Protein AF-A0A813JHL6-F1 (afdb_monomer_lite)

Radius of gyration: 29.48 Å; chains: 1; bounding box: 92×73×73 Å

pLDDT: mean 75.79, std 23.42, range [35.5, 97.94]

Secondary structure (DSSP, 8-state):
-PPPPP-----------GGGEEEEEHHHHHHHHHHHHHT----HHHHHTTS-GGGS-TTPEEEEEEGGGGTTTS-TTT--SB-TTS-B-HHHHHHHHHHHHHHHHHHHHHHHHHHTTT---TTTS---EEHHHHHHHH-TTTTSS-----------------------------------------

Organism: Polarella glacialis (NCBI:txid89957)

Foldseek 3Di:
DDDPDDDPPDPPDPCLDVVQKAKAFPVLLVVLVVCLVVVHDQDPVSLQRRFDLLVDDQATKIFIFGNVLCCVVPPVVPDDQADPLRTGVSVVLCVRQNRNRSSVSRNSRRVVLVVPPVVDDPVPRDGIDGSNVCCVVRVPPPPPDDDPPDDPPDPDDDD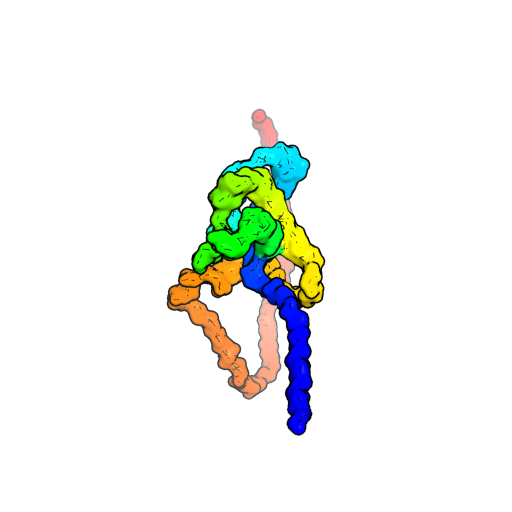DDDDDYDDDDDDDDDDDDDDDDDDDDD

Structure (mmCIF, N/CA/C/O backbone):
data_AF-A0A813JHL6-F1
#
_entry.id   AF-A0A813JHL6-F1
#
loop_
_atom_site.group_PDB
_atom_site.id
_atom_site.type_symbol
_atom_site.label_atom_id
_atom_site.label_alt_id
_atom_site.label_comp_id
_atom_site.label_asym_id
_atom_site.label_entity_id
_atom_site.label_seq_id
_atom_site.pdbx_PDB_ins_code
_atom_site.Cartn_x
_atom_site.Cartn_y
_atom_site.Cartn_z
_atom_site.occupancy
_atom_site.B_iso_or_equiv
_atom_site.auth_seq_id
_atom_site.auth_comp_id
_atom_site.auth_asym_id
_atom_site.auth_atom_id
_atom_site.pdbx_PDB_model_num
ATOM 1 N N . MET A 1 1 ? 52.173 -29.709 6.031 1.00 42.84 1 MET A N 1
ATOM 2 C CA . MET A 1 1 ? 50.784 -29.450 5.605 1.00 42.84 1 MET A CA 1
ATOM 3 C C . MET A 1 1 ? 50.427 -28.022 5.966 1.00 42.84 1 MET A C 1
ATOM 5 O O . MET A 1 1 ? 50.474 -27.681 7.141 1.00 42.84 1 MET A O 1
ATOM 9 N N . VAL A 1 2 ? 50.143 -27.188 4.970 1.00 44.12 2 VAL A N 1
ATOM 10 C CA . VAL A 1 2 ? 49.624 -25.829 5.168 1.00 44.12 2 VAL A CA 1
ATOM 11 C C . VAL A 1 2 ? 48.108 -25.968 5.336 1.00 44.12 2 VAL A C 1
ATOM 13 O O . VAL A 1 2 ? 47.473 -26.606 4.498 1.00 44.12 2 VAL A O 1
ATOM 16 N N . ARG A 1 3 ? 47.543 -25.470 6.447 1.00 43.44 3 ARG A N 1
ATOM 17 C CA . ARG A 1 3 ? 46.082 -25.339 6.612 1.00 43.44 3 ARG A CA 1
ATOM 18 C C . ARG A 1 3 ? 45.564 -24.474 5.454 1.00 43.44 3 ARG A C 1
ATOM 20 O O . ARG A 1 3 ? 46.189 -23.443 5.202 1.00 43.44 3 ARG A O 1
ATOM 27 N N . PRO A 1 4 ? 44.478 -24.851 4.760 1.00 49.34 4 PRO A N 1
ATOM 28 C CA . PRO A 1 4 ? 43.871 -23.945 3.795 1.00 49.34 4 PRO A CA 1
ATOM 29 C C . PRO A 1 4 ? 43.425 -22.664 4.524 1.00 49.34 4 PRO A C 1
ATOM 31 O O . PRO A 1 4 ? 43.065 -22.740 5.708 1.00 49.34 4 PRO A O 1
ATOM 34 N N . PRO A 1 5 ? 43.515 -21.490 3.877 1.00 50.62 5 PRO A N 1
ATOM 35 C CA . PRO A 1 5 ? 43.048 -20.249 4.471 1.00 50.62 5 PRO A CA 1
ATOM 36 C C . PRO A 1 5 ? 41.543 -20.344 4.723 1.00 50.62 5 PRO A C 1
ATOM 38 O O . PRO A 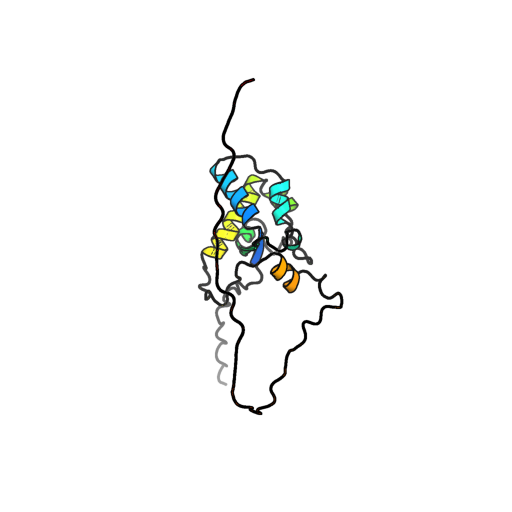1 5 ? 40.806 -20.920 3.922 1.00 50.62 5 PRO A O 1
ATOM 41 N N . ALA A 1 6 ? 41.129 -19.814 5.875 1.00 53.22 6 ALA A N 1
ATOM 42 C CA . ALA A 1 6 ? 39.735 -19.631 6.231 1.00 53.22 6 ALA A CA 1
ATOM 43 C C . ALA A 1 6 ? 39.023 -18.921 5.078 1.00 53.22 6 ALA A C 1
ATOM 45 O O . ALA A 1 6 ? 39.478 -17.870 4.623 1.00 53.22 6 ALA A O 1
ATOM 46 N N . GLN A 1 7 ? 37.953 -19.547 4.600 1.00 49.47 7 GLN A N 1
ATOM 47 C CA . GLN A 1 7 ? 36.960 -18.923 3.746 1.00 49.47 7 GLN A CA 1
ATOM 48 C C . GLN A 1 7 ? 36.525 -17.656 4.484 1.00 49.47 7 GLN A C 1
ATOM 50 O O . GLN A 1 7 ? 36.061 -17.736 5.621 1.00 49.47 7 GLN A O 1
ATOM 55 N N . ALA A 1 8 ? 36.825 -16.494 3.910 1.00 50.66 8 ALA A N 1
ATOM 56 C CA . ALA A 1 8 ? 36.233 -15.260 4.378 1.00 50.66 8 ALA A CA 1
ATOM 57 C C . ALA A 1 8 ? 34.731 -15.428 4.149 1.00 50.66 8 ALA A C 1
ATOM 59 O O . ALA A 1 8 ? 34.307 -15.570 3.007 1.00 50.66 8 ALA A O 1
ATOM 60 N N . GLU A 1 9 ? 33.969 -15.521 5.234 1.00 51.53 9 GLU A N 1
ATOM 61 C CA . GLU A 1 9 ? 32.529 -15.314 5.195 1.00 51.53 9 GLU A CA 1
ATOM 62 C C . GLU A 1 9 ? 32.351 -13.871 4.716 1.00 51.53 9 GLU A C 1
ATOM 64 O O . GLU A 1 9 ? 32.617 -12.912 5.447 1.00 51.53 9 GLU A O 1
ATOM 69 N N . GLU A 1 10 ? 32.058 -13.719 3.424 1.00 50.91 10 GLU A N 1
ATOM 70 C CA . GLU A 1 10 ? 31.510 -12.481 2.888 1.00 50.91 10 GLU A CA 1
ATOM 71 C C . GLU A 1 10 ? 30.275 -12.155 3.735 1.00 50.91 10 GLU A C 1
ATOM 73 O O . GLU A 1 10 ? 29.506 -13.070 4.042 1.00 50.91 10 GLU A O 1
ATOM 78 N N . PRO A 1 11 ? 30.099 -10.907 4.202 1.00 44.03 11 PRO A N 1
ATOM 79 C CA . PRO A 1 11 ? 28.863 -10.558 4.873 1.00 44.03 11 PRO A CA 1
ATOM 80 C C . PRO A 1 11 ? 27.741 -10.811 3.870 1.00 44.03 11 PRO A C 1
ATOM 82 O O . PRO A 1 11 ? 27.714 -10.161 2.824 1.00 44.03 11 PRO A O 1
ATOM 85 N N . GLU A 1 12 ? 26.863 -11.765 4.181 1.00 43.28 12 GLU A N 1
ATOM 86 C CA . GLU A 1 12 ? 25.555 -11.885 3.550 1.00 43.28 12 GLU A CA 1
ATOM 87 C C . GLU A 1 12 ? 24.890 -10.522 3.744 1.00 43.28 12 GLU A C 1
ATOM 89 O O . GLU A 1 12 ? 24.411 -10.178 4.829 1.00 43.28 12 GLU A O 1
ATOM 94 N N . GLN A 1 13 ? 25.000 -9.664 2.730 1.00 43.59 13 GLN A N 1
ATOM 95 C CA . GLN A 1 13 ? 24.162 -8.486 2.672 1.00 43.59 13 GLN A CA 1
ATOM 96 C C . GLN A 1 13 ? 22.744 -9.037 2.600 1.00 43.59 13 GLN A C 1
ATOM 98 O O . GLN A 1 13 ? 22.528 -9.950 1.803 1.00 43.59 13 GLN A O 1
ATOM 103 N N . PRO A 1 14 ? 21.800 -8.570 3.433 1.00 40.56 14 PRO A N 1
ATOM 104 C CA . PRO A 1 14 ? 20.419 -8.940 3.211 1.00 40.56 14 PRO A CA 1
ATOM 105 C C . PRO A 1 14 ? 20.103 -8.497 1.789 1.00 40.56 14 PRO A C 1
ATOM 107 O O . PRO A 1 14 ? 20.213 -7.312 1.463 1.00 40.56 14 PRO A O 1
ATOM 110 N N . GLU A 1 15 ? 19.816 -9.469 0.938 1.00 43.12 15 GLU A N 1
ATOM 111 C CA . GLU A 1 15 ? 19.338 -9.252 -0.412 1.00 43.12 15 GLU A CA 1
ATOM 112 C C . GLU A 1 15 ? 17.925 -8.704 -0.209 1.00 43.12 15 GLU A C 1
ATOM 114 O O . GLU A 1 15 ? 16.942 -9.433 -0.184 1.00 43.12 15 GLU A O 1
ATOM 119 N N . VAL A 1 16 ? 17.822 -7.408 0.100 1.00 42.16 16 VAL A N 1
ATOM 120 C CA . VAL A 1 16 ? 16.556 -6.676 0.063 1.00 42.16 16 VAL A CA 1
ATOM 121 C C . VAL A 1 16 ? 16.298 -6.460 -1.419 1.00 42.16 16 VAL A C 1
ATOM 123 O O . VAL A 1 16 ? 16.552 -5.387 -1.959 1.00 42.16 16 VAL A O 1
ATOM 126 N N . GLY A 1 17 ? 15.984 -7.561 -2.096 1.00 43.12 17 GLY A N 1
ATOM 127 C CA . GLY A 1 17 ? 15.705 -7.591 -3.513 1.00 43.12 17 GLY A CA 1
ATOM 128 C C . GLY A 1 17 ? 14.384 -6.894 -3.786 1.00 43.12 17 GLY A C 1
ATOM 129 O O . GLY A 1 17 ? 13.494 -6.834 -2.932 1.00 43.12 17 GLY A O 1
ATOM 130 N N . ASP A 1 18 ? 14.238 -6.434 -5.022 1.00 53.06 18 ASP A N 1
ATOM 131 C CA . ASP A 1 18 ? 12.998 -5.958 -5.640 1.00 53.06 18 ASP A CA 1
ATOM 132 C C . ASP A 1 18 ? 11.775 -6.877 -5.410 1.00 53.06 18 ASP A C 1
ATOM 134 O O . ASP A 1 18 ? 10.640 -6.483 -5.662 1.00 53.06 18 ASP A O 1
ATOM 138 N N . GLU A 1 19 ? 11.994 -8.087 -4.891 1.00 61.78 19 GLU A N 1
ATOM 139 C CA . GLU A 1 19 ? 11.018 -9.096 -4.471 1.00 61.78 19 GLU A CA 1
ATOM 140 C C . GLU A 1 19 ? 9.985 -8.586 -3.452 1.00 61.78 19 GLU A C 1
ATOM 142 O O . GLU A 1 19 ? 8.881 -9.116 -3.388 1.00 61.78 19 GLU A O 1
ATOM 147 N N . SER A 1 20 ? 10.299 -7.544 -2.674 1.00 83.81 20 SER A N 1
ATOM 148 C CA . SER A 1 20 ? 9.352 -6.957 -1.708 1.00 83.81 20 SER A CA 1
ATOM 149 C C . SER A 1 20 ? 8.530 -5.790 -2.270 1.00 83.81 20 SER A C 1
ATOM 151 O O . SER A 1 20 ? 7.845 -5.102 -1.512 1.00 83.81 20 SER A O 1
ATOM 153 N N . VAL A 1 21 ? 8.596 -5.501 -3.573 1.00 91.12 21 VAL A N 1
ATOM 154 C CA . VAL A 1 21 ? 7.886 -4.358 -4.164 1.00 91.12 21 VAL A CA 1
ATOM 155 C C . VAL A 1 21 ? 6.502 -4.765 -4.662 1.00 91.12 21 VAL A C 1
ATOM 157 O O . VAL A 1 21 ? 6.351 -5.704 -5.436 1.00 91.12 21 VAL A O 1
ATOM 160 N N . PHE A 1 22 ? 5.482 -4.001 -4.271 1.00 94.88 22 PHE A N 1
ATOM 161 C CA . PHE A 1 22 ? 4.107 -4.169 -4.746 1.00 94.88 22 PHE A CA 1
ATOM 162 C C . PHE A 1 22 ? 3.575 -2.877 -5.370 1.00 94.88 22 PHE A C 1
ATOM 164 O O . PHE A 1 22 ? 4.013 -1.788 -5.006 1.00 94.88 22 PHE A O 1
ATOM 171 N N . TYR A 1 23 ? 2.623 -2.973 -6.299 1.00 96.06 23 TYR A N 1
ATOM 172 C CA . TYR A 1 23 ? 2.038 -1.815 -6.980 1.00 96.06 23 TYR A CA 1
ATOM 173 C C . TYR A 1 23 ? 0.615 -1.539 -6.505 1.00 96.06 23 TYR A C 1
ATOM 175 O O . TYR A 1 23 ? -0.208 -2.440 -6.392 1.00 96.06 23 TYR A O 1
ATOM 183 N N . VAL A 1 24 ? 0.306 -0.264 -6.276 1.00 97.25 24 VAL A N 1
ATOM 184 C CA . VAL A 1 24 ? -1.016 0.188 -5.822 1.00 97.25 24 VAL A CA 1
ATOM 185 C C . VAL A 1 24 ? -1.455 1.462 -6.535 1.00 97.25 24 VAL A C 1
ATOM 187 O O . VAL A 1 24 ? -0.620 2.238 -6.995 1.00 97.25 24 VAL A O 1
ATOM 190 N N . SER A 1 25 ? -2.764 1.732 -6.585 1.00 97.38 25 SER A N 1
ATOM 191 C CA . SER A 1 25 ? -3.278 2.988 -7.148 1.00 97.38 25 SER A CA 1
ATOM 192 C C . SER A 1 25 ? -2.762 4.206 -6.385 1.00 97.38 25 SER A C 1
ATOM 194 O O . SER A 1 25 ? -2.965 4.364 -5.174 1.00 97.38 25 SER A O 1
ATOM 196 N N . GLN A 1 26 ? -2.159 5.131 -7.133 1.00 97.31 26 GLN A N 1
ATOM 197 C CA . GLN A 1 26 ? -1.726 6.417 -6.610 1.00 97.31 26 GLN A CA 1
ATOM 198 C C . GLN A 1 26 ? -2.916 7.226 -6.086 1.00 97.31 26 GLN A C 1
ATOM 200 O O . GLN A 1 26 ? -2.817 7.853 -5.027 1.00 97.31 26 GLN A O 1
ATOM 205 N N . LYS A 1 27 ? -4.052 7.223 -6.799 1.00 96.75 27 LYS A N 1
ATOM 206 C CA . LYS A 1 27 ? -5.252 7.947 -6.359 1.00 96.75 27 LYS A CA 1
ATOM 207 C C . LYS A 1 27 ? -5.785 7.376 -5.049 1.00 96.75 27 LYS A C 1
ATOM 209 O O . LYS A 1 27 ? -6.049 8.153 -4.132 1.00 96.75 27 LYS A O 1
ATOM 214 N N . ALA A 1 28 ? -5.893 6.052 -4.931 1.00 96.69 28 ALA A N 1
ATOM 215 C CA . ALA A 1 28 ? -6.355 5.404 -3.706 1.00 96.69 28 ALA A CA 1
ATOM 216 C C . ALA A 1 28 ? -5.439 5.734 -2.515 1.00 96.69 28 ALA A C 1
ATOM 218 O O . ALA A 1 28 ? -5.932 6.146 -1.461 1.00 96.69 28 ALA A O 1
ATOM 219 N N . LEU A 1 29 ? -4.111 5.665 -2.690 1.00 97.25 29 LEU A N 1
ATOM 220 C CA . LEU A 1 29 ? -3.148 6.056 -1.650 1.00 97.25 29 LEU A CA 1
ATOM 221 C C . LEU A 1 29 ? -3.313 7.517 -1.214 1.00 97.25 29 LEU A C 1
ATOM 223 O O . LEU A 1 29 ? -3.275 7.814 -0.019 1.00 97.25 29 LEU A O 1
ATOM 227 N N . LEU A 1 30 ? -3.505 8.442 -2.160 1.00 97.56 30 LEU A N 1
ATOM 228 C CA . LEU A 1 30 ? -3.726 9.856 -1.843 1.00 97.56 30 LEU A CA 1
ATOM 229 C C . LEU A 1 30 ? -5.027 10.066 -1.064 1.00 97.56 30 LEU A C 1
ATOM 231 O O . LEU A 1 30 ? -5.034 10.826 -0.096 1.00 97.56 30 LEU A O 1
ATOM 235 N N . VAL A 1 31 ? -6.107 9.378 -1.441 1.00 97.44 31 VAL A N 1
ATOM 236 C CA . VAL A 1 31 ? -7.384 9.433 -0.714 1.00 97.44 31 VAL A CA 1
ATOM 237 C C . VAL A 1 31 ? -7.219 8.903 0.710 1.00 97.44 31 VAL A C 1
ATOM 239 O O . VAL A 1 31 ? -7.655 9.564 1.652 1.00 97.44 31 VAL A O 1
ATOM 242 N N . VAL A 1 32 ? -6.550 7.760 0.892 1.00 97.31 32 VAL A N 1
ATOM 243 C CA . VAL A 1 32 ? -6.248 7.208 2.222 1.00 97.31 32 VAL A CA 1
ATOM 244 C C . VAL A 1 32 ? -5.439 8.192 3.056 1.00 97.31 32 VAL A C 1
ATOM 246 O O . VAL A 1 32 ? -5.784 8.452 4.208 1.00 97.31 32 VAL A O 1
ATOM 249 N N . LYS A 1 33 ? -4.385 8.771 2.474 1.00 97.12 33 LYS A N 1
ATOM 250 C CA . LYS A 1 33 ? -3.541 9.749 3.156 1.00 97.12 33 LYS A CA 1
ATOM 251 C C . LYS A 1 33 ? -4.359 10.948 3.638 1.00 97.12 33 LYS A C 1
ATOM 253 O O . LYS A 1 33 ? -4.282 11.294 4.812 1.00 97.12 33 LYS A O 1
ATOM 258 N N . LEU A 1 34 ? -5.188 11.525 2.766 1.00 97.75 34 LEU A N 1
ATOM 259 C CA . LEU A 1 34 ? -6.054 12.655 3.110 1.00 97.75 34 LEU A CA 1
ATOM 260 C C . LEU A 1 34 ? -7.047 12.296 4.221 1.00 97.75 34 LEU A C 1
ATOM 262 O O . LEU A 1 34 ? -7.178 13.051 5.182 1.00 97.75 34 LEU A O 1
ATOM 266 N N . LYS A 1 35 ? -7.695 11.128 4.138 1.00 97.56 35 LYS A N 1
ATOM 267 C CA . LYS A 1 35 ? -8.613 10.657 5.184 1.00 97.56 35 LYS A CA 1
ATOM 268 C C . LYS A 1 35 ? -7.902 10.481 6.530 1.00 97.56 35 LYS A C 1
ATOM 270 O O . LYS A 1 35 ? -8.426 10.918 7.551 1.00 97.56 35 LYS A O 1
ATOM 275 N N . LEU A 1 36 ? -6.694 9.909 6.543 1.00 97.19 36 LEU A N 1
ATOM 276 C CA . LEU A 1 36 ? -5.873 9.791 7.755 1.00 97.19 36 LEU A CA 1
ATOM 277 C C . LEU A 1 36 ? -5.519 11.163 8.347 1.00 97.19 36 LEU A C 1
ATOM 279 O O . LEU A 1 36 ? -5.645 11.351 9.557 1.00 97.19 36 LEU A O 1
ATOM 283 N N . GLU A 1 37 ? -5.098 12.114 7.508 1.00 96.75 37 GLU A N 1
ATOM 284 C CA . GLU A 1 37 ? -4.742 13.479 7.924 1.00 96.75 37 GLU A CA 1
ATOM 285 C C . GLU A 1 37 ? -5.947 14.240 8.501 1.00 96.75 37 GLU A C 1
ATOM 287 O O . GLU A 1 37 ? -5.807 14.969 9.485 1.00 96.75 37 GLU A O 1
ATOM 292 N N . ASN A 1 38 ? -7.136 14.024 7.937 1.00 96.50 38 ASN A N 1
ATOM 293 C CA . ASN A 1 38 ? -8.382 14.645 8.385 1.00 96.50 38 ASN A CA 1
ATOM 294 C C . ASN A 1 38 ? -9.061 13.901 9.550 1.00 96.50 38 ASN A C 1
ATOM 296 O O . ASN A 1 38 ? -10.032 14.406 10.115 1.00 96.50 38 ASN A O 1
ATOM 300 N N . GLY A 1 39 ? -8.575 12.711 9.919 1.00 95.44 39 GLY A N 1
ATOM 301 C CA . GLY A 1 39 ? -9.224 11.845 10.905 1.00 95.44 39 GLY A CA 1
ATOM 302 C C . GLY A 1 39 ? -10.587 11.313 10.448 1.00 95.44 39 GLY A C 1
ATOM 303 O O . GLY A 1 39 ? -11.450 11.050 11.285 1.00 95.44 39 GLY A O 1
ATOM 304 N N . GLU A 1 40 ? -10.790 11.196 9.137 1.00 96.50 40 GLU A N 1
ATOM 305 C CA . GLU A 1 40 ? -11.999 10.648 8.527 1.00 96.50 40 GLU A CA 1
ATOM 306 C C . GLU A 1 40 ? -12.005 9.116 8.581 1.00 96.50 40 GLU A C 1
ATOM 308 O O . GLU A 1 40 ? -10.963 8.461 8.678 1.00 96.50 40 GLU A O 1
ATOM 313 N N . GLU A 1 41 ? -13.201 8.534 8.509 1.00 95.31 41 GLU A N 1
ATOM 314 C CA . GLU A 1 41 ? -13.364 7.084 8.484 1.00 95.31 41 GLU A CA 1
ATOM 315 C C . GLU A 1 41 ? -12.834 6.491 7.172 1.00 95.31 41 GLU A C 1
ATOM 317 O O . GLU A 1 41 ? -13.042 7.029 6.077 1.00 95.31 41 GLU A O 1
ATOM 322 N N . ILE A 1 42 ? -12.124 5.370 7.298 1.00 96.69 42 ILE A N 1
ATOM 323 C CA . ILE A 1 42 ? -11.552 4.621 6.183 1.00 96.69 42 ILE A CA 1
ATOM 324 C C . ILE A 1 42 ? -12.403 3.377 5.990 1.00 96.69 42 ILE A C 1
ATOM 326 O O . ILE A 1 42 ? -12.361 2.450 6.796 1.00 96.69 42 ILE A O 1
ATOM 330 N N . ASP A 1 43 ? -13.192 3.396 4.925 1.00 94.06 43 ASP A N 1
ATOM 331 C CA . ASP A 1 43 ? -14.093 2.313 4.568 1.00 94.06 43 ASP A CA 1
ATOM 332 C C . ASP A 1 43 ? -13.333 1.103 4.016 1.00 94.06 43 ASP A C 1
ATOM 334 O O . ASP A 1 43 ? -12.336 1.253 3.306 1.00 94.06 43 ASP A O 1
ATOM 338 N N . GLN A 1 44 ? -13.872 -0.092 4.268 1.00 95.25 44 GLN A N 1
ATOM 339 C CA . GLN A 1 44 ? -13.323 -1.354 3.766 1.00 95.25 44 GLN A CA 1
ATOM 340 C C . GLN A 1 44 ? -13.148 -1.337 2.242 1.00 95.25 44 GLN A C 1
ATOM 342 O O . GLN A 1 44 ? -12.089 -1.694 1.758 1.00 95.25 44 GLN A O 1
ATOM 347 N N . THR A 1 45 ? -14.112 -0.796 1.492 1.00 95.69 45 THR A N 1
ATOM 348 C CA . THR A 1 45 ? -14.065 -0.738 0.019 1.00 95.69 45 THR A CA 1
ATOM 349 C C . THR A 1 45 ? -12.878 0.060 -0.518 1.00 95.69 45 THR A C 1
ATOM 351 O O . THR A 1 45 ? -12.332 -0.261 -1.569 1.00 95.69 45 THR A O 1
ATOM 354 N N . LEU A 1 46 ? -12.463 1.112 0.195 1.00 96.06 46 LEU A N 1
ATOM 355 C CA . LEU A 1 46 ? -11.258 1.851 -0.170 1.00 96.06 46 LEU A CA 1
ATOM 356 C C . LEU A 1 46 ? -10.011 0.996 0.069 1.00 96.06 46 LEU A C 1
ATOM 358 O O . LEU A 1 46 ? -9.085 1.044 -0.732 1.00 96.06 46 LEU A O 1
ATOM 362 N N . LEU A 1 47 ? -9.988 0.214 1.148 1.00 97.00 47 LEU A N 1
ATOM 363 C CA . LEU A 1 47 ? -8.879 -0.690 1.432 1.00 97.00 47 LEU A CA 1
ATOM 364 C C . LEU A 1 47 ? -8.830 -1.857 0.443 1.00 97.00 47 LEU A C 1
ATOM 366 O O . LEU A 1 47 ? -7.757 -2.164 -0.062 1.00 97.00 47 LEU A O 1
ATOM 370 N N . ASP A 1 48 ? -9.975 -2.447 0.106 1.00 96.56 48 ASP A N 1
ATOM 371 C CA . ASP A 1 48 ? -10.077 -3.551 -0.855 1.00 96.56 48 ASP A CA 1
ATOM 372 C C . ASP A 1 48 ? -9.546 -3.154 -2.236 1.00 96.56 48 ASP A C 1
ATOM 374 O O . ASP A 1 48 ? -9.020 -3.990 -2.960 1.00 96.56 48 ASP A O 1
ATOM 378 N N . SER A 1 49 ? -9.598 -1.863 -2.591 1.00 95.50 49 SER A N 1
ATOM 379 C CA . SER A 1 49 ? -9.007 -1.379 -3.845 1.00 95.50 49 SER A CA 1
ATOM 380 C C . SER A 1 49 ? -7.487 -1.581 -3.931 1.00 95.50 49 SER A C 1
ATOM 382 O O . SER A 1 49 ? -6.935 -1.565 -5.025 1.00 95.50 49 SER A O 1
ATOM 384 N N . PHE A 1 50 ? -6.792 -1.810 -2.812 1.00 96.69 50 PHE A N 1
ATOM 385 C CA . PHE A 1 50 ? -5.365 -2.145 -2.809 1.00 96.69 50 PHE A CA 1
ATOM 386 C C . PHE A 1 50 ? -5.081 -3.629 -3.050 1.00 96.69 50 PHE A C 1
ATOM 388 O O . PHE A 1 50 ? -3.914 -3.987 -3.180 1.00 96.69 50 PHE A O 1
ATOM 395 N N . ALA A 1 51 ? -6.108 -4.484 -3.102 1.00 95.81 51 ALA A N 1
ATOM 396 C CA . ALA A 1 51 ? -5.929 -5.927 -3.196 1.00 95.81 51 ALA A CA 1
ATOM 397 C C . ALA A 1 51 ? -5.292 -6.354 -4.519 1.00 95.81 51 ALA A C 1
ATOM 399 O O . ALA A 1 51 ? -4.488 -7.275 -4.520 1.00 95.81 51 ALA A O 1
ATOM 400 N N . HIS A 1 52 ? -5.607 -5.705 -5.643 1.00 94.06 52 HIS A N 1
ATOM 401 C CA . HIS A 1 52 ? -5.033 -6.102 -6.926 1.00 94.06 52 HIS A CA 1
ATOM 402 C C . HIS A 1 52 ? -4.834 -4.916 -7.886 1.00 94.06 52 HIS A C 1
ATOM 404 O O . HIS A 1 52 ? -5.812 -4.283 -8.296 1.00 94.06 52 HIS A O 1
ATOM 410 N N . PRO A 1 53 ? -3.590 -4.614 -8.304 1.00 90.19 53 PRO A N 1
ATOM 411 C CA . PRO A 1 53 ? -3.302 -3.531 -9.252 1.00 90.19 53 PRO A CA 1
ATOM 412 C C . PRO A 1 53 ? -3.960 -3.725 -10.628 1.00 90.19 53 PRO A C 1
ATOM 414 O O . PRO A 1 53 ? -4.294 -2.739 -11.286 1.00 90.19 53 PRO A O 1
ATOM 417 N N . GLY A 1 54 ? -4.211 -4.970 -11.047 1.00 88.31 54 GLY A N 1
ATOM 418 C CA . GLY A 1 54 ? -4.870 -5.285 -12.317 1.00 88.31 54 GLY A CA 1
ATOM 419 C C . GLY A 1 54 ? -6.350 -4.888 -12.397 1.00 88.31 54 GLY A C 1
ATOM 420 O O . GLY A 1 54 ? -6.897 -4.833 -13.497 1.00 88.31 54 GLY A O 1
ATOM 421 N N . GLU A 1 55 ? -7.011 -4.563 -11.278 1.00 89.75 55 GLU A N 1
ATOM 422 C CA . GLU A 1 55 ? -8.428 -4.145 -11.287 1.00 89.75 55 GLU A CA 1
ATOM 423 C C . GLU A 1 55 ? -8.622 -2.664 -11.650 1.00 89.75 55 GLU A C 1
ATOM 425 O O . GLU A 1 55 ? -9.752 -2.211 -11.853 1.00 89.75 55 GLU A O 1
ATOM 430 N N . PHE A 1 56 ? -7.538 -1.893 -11.762 1.00 91.69 56 PHE A N 1
ATOM 431 C CA . PHE A 1 56 ? -7.619 -0.484 -12.129 1.00 91.69 56 PHE A CA 1
ATOM 432 C C . PHE A 1 56 ? -7.724 -0.266 -13.651 1.00 91.69 56 PHE A C 1
ATOM 434 O O . PHE A 1 56 ? -7.263 -1.090 -14.453 1.00 91.69 56 PHE A O 1
ATOM 441 N N . PRO A 1 57 ? -8.321 0.865 -14.084 1.00 94.00 57 PRO A N 1
ATOM 442 C CA . PRO A 1 57 ? -8.304 1.277 -15.482 1.00 94.00 57 PRO A CA 1
ATOM 443 C C . PRO A 1 57 ? -6.880 1.413 -16.018 1.00 94.00 57 PRO A C 1
ATOM 445 O O . PRO A 1 57 ? -5.962 1.769 -15.283 1.00 94.00 57 PRO A O 1
ATOM 448 N N . ASP A 1 58 ? -6.726 1.220 -17.322 1.00 95.44 58 ASP A N 1
ATOM 449 C CA . ASP A 1 58 ? -5.436 1.268 -18.015 1.00 95.44 58 ASP A CA 1
ATOM 450 C C . ASP A 1 58 ? -4.685 2.587 -17.800 1.00 95.44 58 ASP A C 1
ATOM 452 O O . ASP A 1 58 ? -3.467 2.592 -17.705 1.00 95.44 58 ASP A O 1
ATOM 456 N N . GLU A 1 59 ? -5.412 3.695 -17.659 1.00 96.31 59 GLU A N 1
ATOM 457 C CA . GLU A 1 59 ? -4.874 5.046 -17.455 1.00 96.31 59 GLU A CA 1
ATOM 458 C C . GLU A 1 59 ? -4.528 5.361 -15.987 1.00 96.31 59 GLU A C 1
ATOM 460 O O . GLU A 1 59 ? -4.008 6.439 -15.684 1.00 96.31 59 GLU A O 1
ATOM 465 N N . GLU A 1 60 ? -4.877 4.481 -15.042 1.00 96.69 60 GLU A N 1
ATOM 466 C CA . GLU A 1 60 ? -4.569 4.696 -13.630 1.00 96.69 60 GLU A CA 1
ATOM 467 C C . GLU A 1 60 ? -3.063 4.623 -13.405 1.00 96.69 60 GLU A C 1
ATOM 469 O O . GLU A 1 60 ? -2.401 3.699 -13.867 1.00 96.69 60 GLU A O 1
ATOM 474 N N . ILE A 1 61 ? -2.521 5.586 -12.658 1.00 97.81 61 ILE A N 1
ATOM 475 C CA . ILE A 1 61 ? -1.117 5.538 -12.262 1.00 97.81 61 ILE A CA 1
ATOM 476 C C . ILE A 1 61 ? -0.988 4.649 -11.033 1.00 97.81 61 ILE A C 1
ATOM 478 O O . ILE A 1 61 ? -1.539 4.938 -9.966 1.00 97.81 61 ILE A O 1
ATOM 482 N N . LEU A 1 62 ? -0.221 3.583 -11.194 1.00 97.69 62 LEU A N 1
ATOM 483 C CA . LEU A 1 62 ? 0.194 2.684 -10.141 1.00 97.69 62 LEU A CA 1
ATOM 484 C C . LEU A 1 62 ? 1.577 3.094 -9.647 1.00 97.69 62 LEU A C 1
ATOM 486 O O . LEU A 1 62 ? 2.465 3.458 -10.423 1.00 97.69 62 LEU A O 1
ATOM 490 N N . VAL A 1 63 ? 1.765 3.044 -8.336 1.00 97.38 63 VAL A N 1
ATOM 491 C CA . VAL A 1 63 ? 3.020 3.406 -7.679 1.00 97.38 63 VAL A CA 1
ATOM 492 C C . VAL A 1 63 ? 3.549 2.235 -6.856 1.00 97.38 63 VAL A C 1
ATOM 494 O O . VAL A 1 63 ? 2.755 1.528 -6.231 1.00 97.38 63 VAL A O 1
ATOM 497 N N . PRO A 1 64 ? 4.876 2.031 -6.847 1.00 96.50 64 PRO A N 1
ATOM 498 C CA . PRO A 1 64 ? 5.502 0.982 -6.059 1.00 96.50 64 PRO A CA 1
ATOM 499 C C . PRO A 1 64 ? 5.513 1.329 -4.565 1.00 96.50 64 PRO A C 1
ATOM 501 O O . PRO A 1 64 ? 5.819 2.463 -4.177 1.00 96.50 64 PRO A O 1
ATOM 504 N N . ILE A 1 65 ? 5.239 0.332 -3.734 1.00 95.75 65 ILE A N 1
ATOM 505 C CA . ILE A 1 65 ? 5.375 0.343 -2.279 1.00 95.75 65 ILE A CA 1
ATOM 506 C C . ILE A 1 65 ? 6.324 -0.770 -1.845 1.00 95.75 65 ILE A C 1
ATOM 508 O O . ILE A 1 65 ? 6.437 -1.791 -2.514 1.00 95.75 65 ILE A O 1
ATOM 512 N N . ASP A 1 66 ? 6.997 -0.565 -0.717 1.00 93.94 66 ASP A N 1
ATOM 513 C CA . ASP A 1 66 ? 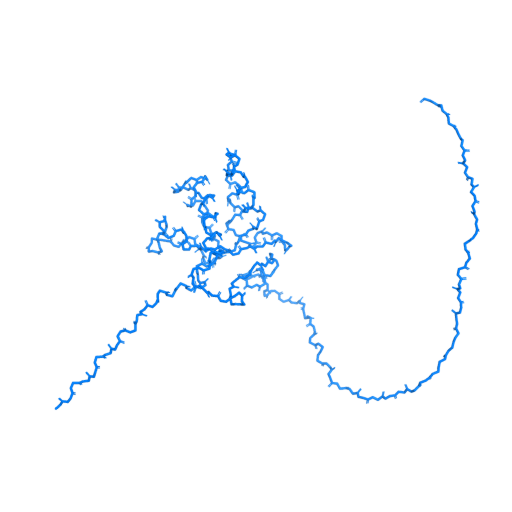7.920 -1.540 -0.142 1.00 93.94 66 ASP A CA 1
ATOM 514 C C . ASP A 1 66 ? 7.205 -2.335 0.955 1.00 93.94 66 ASP A C 1
ATOM 516 O O . ASP A 1 66 ? 6.890 -1.803 2.028 1.00 93.94 66 ASP A O 1
ATOM 520 N N . MET A 1 67 ? 6.923 -3.602 0.664 1.00 92.62 67 MET A N 1
ATOM 521 C CA . MET A 1 67 ? 6.183 -4.508 1.536 1.00 92.62 67 MET A CA 1
ATOM 522 C C . MET A 1 67 ? 6.982 -4.935 2.763 1.00 92.62 67 MET A C 1
ATOM 524 O O . MET A 1 67 ? 6.361 -5.302 3.757 1.00 92.62 67 MET A O 1
ATOM 528 N N . SER A 1 68 ? 8.308 -4.756 2.785 1.00 90.38 68 SER A N 1
ATOM 529 C CA . SER A 1 68 ? 9.108 -5.010 3.993 1.00 90.38 68 SER A CA 1
ATOM 530 C C . SER A 1 68 ? 8.708 -4.100 5.165 1.00 90.38 68 SER A C 1
ATOM 532 O O . SER A 1 68 ? 8.952 -4.398 6.337 1.00 90.38 68 SER A O 1
ATOM 534 N N . ALA A 1 69 ? 7.999 -2.995 4.887 1.00 90.88 69 ALA A N 1
ATOM 535 C CA . ALA A 1 69 ? 7.379 -2.157 5.913 1.00 90.88 69 ALA A CA 1
ATOM 536 C C . ALA A 1 69 ? 6.327 -2.896 6.760 1.00 90.88 69 ALA A C 1
ATOM 538 O O . ALA A 1 69 ? 5.950 -2.392 7.824 1.00 90.88 69 ALA A O 1
ATOM 539 N N . LEU A 1 70 ? 5.833 -4.040 6.279 1.00 91.00 70 LEU A N 1
ATOM 540 C CA . LEU A 1 70 ? 4.830 -4.879 6.922 1.00 91.00 70 LEU A CA 1
ATOM 541 C C . LEU A 1 70 ? 5.436 -6.084 7.649 1.00 91.00 70 LEU A C 1
ATOM 543 O O . LEU A 1 70 ? 4.730 -6.658 8.467 1.00 91.00 70 LEU A O 1
ATOM 547 N N . ASP A 1 71 ? 6.717 -6.417 7.461 1.00 89.88 71 ASP A N 1
ATOM 548 C CA . ASP A 1 71 ? 7.346 -7.628 8.029 1.00 89.88 71 ASP A CA 1
ATOM 549 C C . ASP A 1 71 ? 7.285 -7.694 9.560 1.00 89.88 71 ASP A C 1
ATOM 551 O O . ASP A 1 71 ? 7.224 -8.766 10.159 1.00 89.88 71 ASP A O 1
ATOM 555 N N . ALA A 1 72 ? 7.282 -6.535 10.225 1.00 87.81 72 ALA A N 1
ATOM 556 C CA . ALA A 1 72 ? 7.137 -6.468 11.678 1.00 87.81 72 ALA A CA 1
ATOM 557 C C . ALA A 1 72 ? 5.735 -6.898 12.151 1.00 87.81 72 ALA A C 1
ATOM 559 O O . ALA A 1 72 ? 5.586 -7.423 13.255 1.00 87.81 72 ALA A O 1
ATOM 560 N N . ASP A 1 73 ? 4.718 -6.647 11.326 1.00 90.31 73 ASP A N 1
ATOM 561 C CA . ASP A 1 73 ? 3.326 -7.003 11.579 1.00 90.31 73 ASP A CA 1
ATOM 562 C C . ASP A 1 73 ? 2.972 -8.366 10.956 1.00 90.31 73 ASP A C 1
ATOM 564 O O . ASP A 1 73 ? 2.119 -9.070 11.491 1.00 90.31 73 ASP A O 1
ATOM 568 N N . PHE A 1 74 ? 3.623 -8.764 9.863 1.00 90.81 74 PHE A N 1
ATOM 569 C CA . PHE A 1 74 ? 3.386 -9.984 9.087 1.00 90.81 74 PHE A CA 1
ATOM 570 C C . PHE A 1 74 ? 4.730 -10.588 8.668 1.00 90.81 74 PHE A C 1
ATOM 572 O O . PHE A 1 74 ? 5.184 -10.356 7.551 1.00 90.81 74 PHE A O 1
ATOM 579 N N . PRO A 1 75 ? 5.399 -11.330 9.561 1.00 85.94 75 PRO A N 1
ATOM 580 C CA . PRO A 1 75 ? 6.705 -11.882 9.251 1.00 85.94 75 PRO A CA 1
ATOM 581 C C . PRO A 1 75 ? 6.589 -12.933 8.130 1.00 85.94 75 PRO A C 1
ATOM 583 O O . PRO A 1 75 ? 5.632 -13.717 8.121 1.00 85.94 75 PRO A O 1
ATOM 586 N N . PRO A 1 76 ? 7.571 -12.997 7.212 1.00 78.62 76 PRO A N 1
ATOM 587 C CA . PRO A 1 76 ? 7.516 -13.854 6.020 1.00 78.62 76 PRO A CA 1
ATOM 588 C C . PRO A 1 76 ? 7.475 -15.357 6.344 1.00 78.62 76 PRO A C 1
ATOM 590 O O . PRO A 1 76 ? 7.114 -16.172 5.504 1.00 78.62 76 PRO A O 1
ATOM 593 N N . GLU A 1 77 ? 7.822 -15.740 7.574 1.00 77.69 77 GLU A N 1
ATOM 594 C CA . GLU A 1 77 ? 7.772 -17.120 8.066 1.00 77.69 77 GLU A CA 1
ATOM 595 C C . GLU A 1 77 ? 6.361 -17.620 8.425 1.00 77.69 77 GLU A C 1
ATOM 597 O O . GLU A 1 77 ? 6.180 -18.827 8.592 1.00 77.69 77 GLU A O 1
ATOM 602 N N . GLU A 1 78 ? 5.373 -16.727 8.578 1.00 73.50 78 GLU A N 1
ATOM 603 C CA . GLU A 1 78 ? 4.006 -17.121 8.943 1.00 73.50 78 GLU A CA 1
ATOM 604 C C . GLU A 1 78 ? 3.168 -17.496 7.718 1.00 73.50 78 GLU A C 1
ATOM 606 O O . GLU A 1 78 ? 2.661 -18.613 7.659 1.00 73.50 78 GLU A O 1
ATOM 611 N N . GLU A 1 79 ? 2.990 -16.566 6.777 1.00 75.38 79 GLU A N 1
ATOM 612 C CA . GLU A 1 79 ? 2.198 -16.744 5.552 1.00 75.38 79 GLU A CA 1
ATOM 613 C C . GLU A 1 79 ? 2.342 -15.479 4.696 1.00 75.38 79 GLU A C 1
ATOM 615 O O . GLU A 1 79 ? 2.219 -14.369 5.232 1.00 75.38 79 GLU A O 1
ATOM 620 N N . GLU A 1 80 ? 2.587 -15.645 3.397 1.00 85.88 80 GLU A N 1
ATOM 621 C CA . GLU A 1 80 ? 2.797 -14.550 2.446 1.00 85.88 80 GLU A CA 1
ATOM 622 C C . GLU A 1 80 ? 1.547 -13.660 2.353 1.00 85.88 80 GLU A C 1
ATOM 624 O O . GLU A 1 80 ? 0.416 -14.140 2.340 1.00 85.88 80 GLU A O 1
ATOM 629 N N . LEU A 1 81 ? 1.746 -12.338 2.355 1.00 90.81 81 LEU A N 1
ATOM 630 C CA . LEU A 1 81 ? 0.651 -11.370 2.201 1.00 90.81 81 LEU A CA 1
ATOM 631 C C . LEU A 1 81 ? 0.214 -11.197 0.747 1.00 90.81 81 LEU A C 1
ATOM 633 O O . LEU A 1 81 ? -0.860 -10.652 0.507 1.00 90.81 81 LEU A O 1
ATOM 637 N N . ILE A 1 82 ? 1.071 -11.585 -0.193 1.00 91.00 82 ILE A N 1
ATOM 638 C CA . ILE A 1 82 ? 0.807 -11.525 -1.623 1.00 91.00 82 ILE A CA 1
ATOM 639 C C . ILE A 1 82 ? 0.655 -12.963 -2.103 1.00 91.00 82 ILE A C 1
ATOM 641 O O . ILE A 1 82 ? 1.533 -13.784 -1.845 1.00 91.00 82 ILE A O 1
ATOM 645 N N . ASP A 1 83 ? -0.464 -13.268 -2.750 1.00 89.69 83 ASP A N 1
ATOM 646 C CA . ASP A 1 83 ? -0.714 -14.592 -3.316 1.00 89.69 83 ASP A CA 1
ATOM 647 C C . ASP A 1 83 ? -0.035 -14.791 -4.686 1.00 89.69 83 ASP A C 1
ATOM 649 O O . ASP A 1 83 ? 0.595 -13.889 -5.247 1.00 89.69 83 ASP A O 1
ATOM 653 N N . GLU A 1 84 ? -0.165 -16.001 -5.237 1.00 86.00 84 GLU A N 1
ATOM 654 C CA . GLU A 1 84 ? 0.419 -16.382 -6.530 1.00 86.00 84 GLU A CA 1
ATOM 655 C C . GLU A 1 84 ? -0.081 -15.533 -7.716 1.00 86.00 84 GLU A C 1
ATOM 657 O O . GLU A 1 84 ? 0.622 -15.409 -8.719 1.00 86.00 84 GLU A O 1
ATOM 662 N N . ASP A 1 85 ? -1.242 -14.887 -7.581 1.00 86.19 85 ASP A N 1
ATOM 663 C CA . ASP A 1 85 ? -1.864 -14.023 -8.589 1.00 86.19 85 ASP A CA 1
ATOM 664 C C . ASP A 1 85 ? -1.512 -12.535 -8.387 1.00 86.19 85 ASP A C 1
ATOM 666 O O . ASP A 1 85 ? -2.149 -11.639 -8.956 1.00 86.19 85 ASP A O 1
ATOM 670 N N . SER A 1 86 ? -0.487 -12.239 -7.577 1.00 88.38 86 SER A N 1
ATOM 671 C CA . SER A 1 86 ? -0.097 -10.871 -7.216 1.00 88.38 86 SER A CA 1
ATOM 672 C C . SER A 1 86 ? -1.251 -10.082 -6.583 1.00 88.38 86 SER A C 1
ATOM 674 O O . SER A 1 86 ? -1.468 -8.904 -6.901 1.00 88.38 86 SER A O 1
ATOM 676 N N . ARG A 1 87 ? -2.025 -10.723 -5.698 1.00 92.44 87 ARG A N 1
ATOM 677 C CA . ARG A 1 87 ? -3.046 -10.057 -4.885 1.00 92.44 87 ARG A CA 1
ATOM 678 C C . ARG A 1 87 ? -2.595 -9.925 -3.443 1.00 92.44 87 ARG A C 1
ATOM 680 O O . ARG A 1 87 ? -2.145 -10.879 -2.824 1.00 92.44 87 ARG A O 1
ATOM 687 N N . LEU A 1 88 ? -2.767 -8.730 -2.901 1.00 94.56 88 LEU A N 1
ATOM 688 C CA . LEU A 1 88 ? -2.537 -8.413 -1.504 1.00 94.56 88 LEU A CA 1
ATOM 689 C C . LEU A 1 88 ? -3.746 -8.829 -0.652 1.00 94.56 88 LEU A C 1
ATOM 691 O O . LEU A 1 88 ? -4.867 -8.382 -0.901 1.00 94.56 88 LEU A O 1
ATOM 695 N N . ASP A 1 89 ? -3.513 -9.609 0.404 1.00 95.31 89 ASP A N 1
ATOM 696 C CA . ASP A 1 89 ? -4.535 -10.019 1.375 1.00 95.31 89 ASP A CA 1
ATOM 697 C C . ASP A 1 89 ? -4.915 -8.866 2.326 1.00 95.31 89 ASP A C 1
ATOM 699 O O . ASP A 1 89 ? -4.523 -8.781 3.498 1.00 95.31 89 ASP A O 1
ATOM 703 N N . VAL A 1 90 ? -5.705 -7.934 1.794 1.00 96.38 90 VAL A N 1
ATOM 704 C CA . VAL A 1 90 ? -6.224 -6.777 2.529 1.00 96.38 90 VAL A CA 1
ATOM 705 C C . VAL A 1 90 ? -7.116 -7.207 3.696 1.00 96.38 90 VAL A C 1
ATOM 707 O O . VAL A 1 90 ? -7.095 -6.562 4.7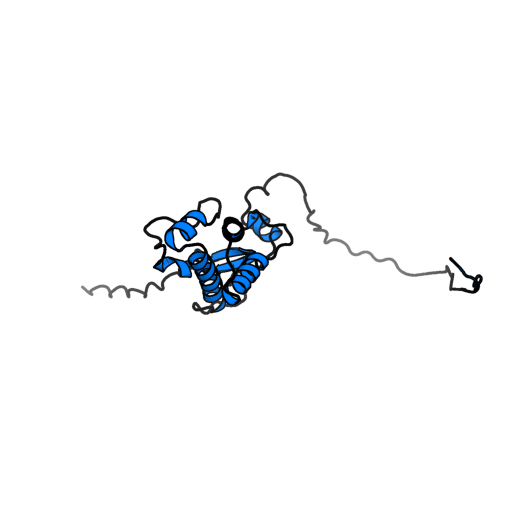49 1.00 96.38 90 VAL A O 1
ATOM 710 N N . GLU A 1 91 ? -7.887 -8.287 3.550 1.00 95.75 91 GLU A N 1
ATOM 711 C CA . GLU A 1 91 ? -8.782 -8.774 4.603 1.00 95.75 91 GLU A CA 1
ATOM 712 C C . GLU A 1 91 ? -7.989 -9.178 5.848 1.00 95.75 91 GLU A C 1
ATOM 714 O O . GLU A 1 91 ? -8.317 -8.751 6.961 1.00 95.75 91 GLU A O 1
ATOM 719 N N . ARG A 1 92 ? -6.888 -9.915 5.672 1.00 94.94 92 ARG A N 1
ATOM 720 C CA . ARG A 1 92 ? -5.977 -10.277 6.763 1.00 94.94 92 ARG A CA 1
ATOM 721 C C . ARG A 1 92 ? -5.285 -9.059 7.361 1.00 94.94 92 ARG A C 1
ATOM 723 O O . ARG A 1 92 ? -5.181 -8.966 8.592 1.00 94.94 92 ARG A O 1
ATOM 730 N N . MET A 1 93 ? -4.873 -8.093 6.534 1.00 96.25 93 MET A N 1
ATOM 731 C CA . MET A 1 93 ? -4.317 -6.831 7.031 1.00 96.25 93 MET A CA 1
ATOM 732 C C . MET A 1 93 ? -5.308 -6.109 7.947 1.00 96.25 93 MET A C 1
ATOM 734 O O . MET A 1 93 ? -4.965 -5.751 9.076 1.00 96.25 93 MET A O 1
ATOM 738 N N . VAL A 1 94 ? -6.556 -5.943 7.499 1.00 97.06 94 VAL A N 1
ATOM 739 C CA . VAL A 1 94 ? -7.612 -5.291 8.283 1.00 97.06 94 VAL A CA 1
ATOM 740 C C . VAL A 1 94 ? -7.976 -6.099 9.525 1.00 97.06 94 VAL A C 1
ATOM 742 O O . VAL A 1 94 ? -8.184 -5.509 10.584 1.00 97.06 94 VAL A O 1
ATOM 745 N N . ALA A 1 95 ? -8.013 -7.428 9.453 1.00 96.25 95 ALA A N 1
ATOM 746 C CA . ALA A 1 95 ? -8.309 -8.266 10.610 1.00 96.25 95 ALA A CA 1
ATOM 747 C C . ALA A 1 95 ? -7.270 -8.100 11.734 1.00 96.25 95 ALA A C 1
ATOM 749 O O . ALA A 1 95 ? -7.637 -8.080 12.912 1.00 96.25 95 ALA A O 1
ATOM 750 N N . LYS A 1 96 ? -5.982 -7.956 11.387 1.00 95.69 96 LYS A N 1
ATOM 751 C CA . LYS A 1 96 ? -4.886 -7.811 12.361 1.00 95.69 96 LYS A CA 1
ATOM 752 C C . LYS A 1 96 ? -4.684 -6.366 12.826 1.00 95.69 96 LYS A C 1
ATOM 754 O O . LYS A 1 96 ? -4.501 -6.134 14.019 1.00 95.69 96 LYS A O 1
ATOM 759 N N . LEU A 1 97 ? -4.712 -5.402 11.903 1.00 96.75 97 LEU A N 1
ATOM 760 C CA . LEU A 1 97 ? -4.353 -4.000 12.160 1.00 96.75 97 LEU A CA 1
ATOM 761 C C . LEU A 1 97 ? -5.564 -3.065 12.314 1.00 96.75 97 LEU A C 1
ATOM 763 O O . LEU A 1 97 ? -5.431 -1.945 12.816 1.00 96.75 97 LEU A O 1
ATOM 767 N N . GLY A 1 98 ? -6.747 -3.499 11.881 1.00 97.56 98 GLY A N 1
ATOM 768 C CA . GLY A 1 98 ? -7.916 -2.645 11.692 1.00 97.56 98 GLY A CA 1
ATOM 769 C C . GLY A 1 98 ? -7.781 -1.728 10.473 1.00 97.56 98 GLY A C 1
ATOM 770 O O . GLY A 1 98 ? -6.686 -1.474 9.978 1.00 97.56 98 GLY A O 1
ATOM 771 N N . ALA A 1 99 ? -8.901 -1.156 10.018 1.00 97.38 99 ALA A N 1
ATOM 772 C CA . ALA A 1 99 ? -8.939 -0.329 8.806 1.00 97.38 99 ALA A CA 1
ATOM 773 C C . ALA A 1 99 ? -7.932 0.837 8.831 1.00 97.38 99 ALA A C 1
ATOM 775 O O . ALA A 1 99 ? -7.202 1.081 7.870 1.00 97.38 99 ALA A O 1
ATOM 776 N N . LYS A 1 100 ? -7.841 1.531 9.972 1.00 96.94 100 LYS A N 1
ATOM 777 C CA . LYS A 1 100 ? -6.872 2.614 10.158 1.00 96.94 100 LYS A CA 1
ATOM 778 C C . LYS A 1 100 ? -5.427 2.107 10.147 1.00 96.94 100 LYS A C 1
ATOM 780 O O . LYS A 1 100 ? -4.584 2.729 9.510 1.00 96.94 100 LYS A O 1
ATOM 785 N N . GLY A 1 101 ? -5.144 0.997 10.827 1.00 97.38 101 GLY A N 1
ATOM 786 C CA . GLY A 1 101 ? -3.794 0.443 10.897 1.00 97.38 101 GLY A CA 1
ATOM 787 C C . GLY A 1 101 ? -3.299 -0.035 9.532 1.00 97.38 101 GLY A C 1
ATOM 788 O O . GLY A 1 101 ? -2.165 0.267 9.170 1.00 97.38 101 GLY A O 1
ATOM 789 N N . THR A 1 102 ? -4.165 -0.679 8.742 1.00 97.94 102 THR A N 1
ATOM 790 C CA . THR A 1 102 ? -3.889 -1.064 7.347 1.00 97.94 102 THR A CA 1
ATOM 791 C C . THR A 1 102 ? -3.561 0.152 6.488 1.00 97.94 102 THR A C 1
ATOM 793 O O . THR A 1 102 ? -2.529 0.184 5.821 1.00 97.94 102 THR A O 1
ATOM 796 N N . ALA A 1 103 ? -4.391 1.195 6.552 1.00 97.69 103 ALA A N 1
ATOM 797 C CA . ALA A 1 103 ? -4.145 2.449 5.850 1.00 97.69 103 ALA A CA 1
ATOM 798 C C . ALA A 1 103 ? -2.801 3.089 6.234 1.00 97.69 103 ALA A C 1
ATOM 800 O O . ALA A 1 103 ? -2.022 3.479 5.366 1.00 97.69 103 ALA A O 1
ATOM 801 N N . GLU A 1 104 ? -2.502 3.182 7.532 1.00 97.62 104 GLU A N 1
ATOM 802 C CA . GLU A 1 104 ? -1.224 3.710 8.012 1.00 97.62 104 GLU A CA 1
ATOM 803 C C . GLU A 1 104 ? -0.048 2.854 7.526 1.00 97.62 104 GLU A C 1
ATOM 805 O O . GLU A 1 104 ? 0.996 3.405 7.179 1.00 97.62 104 GLU A O 1
ATOM 810 N N . ALA A 1 105 ? -0.207 1.530 7.467 1.00 97.31 105 ALA A N 1
ATOM 811 C CA . ALA A 1 105 ? 0.824 0.617 6.995 1.00 97.31 105 ALA A CA 1
ATOM 812 C C . ALA A 1 105 ? 1.119 0.782 5.496 1.00 97.31 105 ALA A C 1
ATOM 814 O O . ALA A 1 105 ? 2.286 0.896 5.132 1.00 97.31 105 ALA A O 1
ATOM 815 N N . LEU A 1 106 ? 0.097 0.923 4.646 1.00 97.38 106 LEU A N 1
ATOM 816 C CA . LEU A 1 106 ? 0.270 1.202 3.211 1.00 97.38 106 LEU A CA 1
ATOM 817 C C . LEU A 1 106 ? 1.001 2.534 2.965 1.00 97.38 106 LEU A C 1
ATOM 819 O O . LEU A 1 106 ? 1.900 2.623 2.129 1.00 97.38 106 LEU A O 1
ATOM 823 N N . ILE A 1 107 ? 0.687 3.573 3.748 1.00 97.56 107 ILE A N 1
ATOM 824 C CA . ILE A 1 107 ? 1.408 4.855 3.676 1.00 97.56 107 ILE A CA 1
ATOM 825 C C . ILE A 1 107 ? 2.860 4.710 4.153 1.00 97.56 107 ILE A C 1
ATOM 827 O O . ILE A 1 107 ? 3.762 5.320 3.570 1.00 97.56 107 ILE A O 1
ATOM 831 N N . ARG A 1 108 ? 3.113 3.906 5.196 1.00 96.38 108 ARG A N 1
ATOM 832 C CA . ARG A 1 108 ? 4.479 3.589 5.644 1.00 96.38 108 ARG A CA 1
ATOM 833 C C . ARG A 1 108 ? 5.261 2.837 4.567 1.00 96.38 108 ARG A C 1
ATOM 835 O O . ARG A 1 108 ? 6.403 3.214 4.332 1.00 96.38 108 ARG A O 1
ATOM 842 N N . ALA A 1 109 ? 4.649 1.867 3.891 1.00 95.88 109 ALA A N 1
ATOM 843 C CA . ALA A 1 109 ? 5.246 1.107 2.792 1.00 95.88 109 ALA A CA 1
ATOM 844 C C . ALA A 1 109 ? 5.641 2.012 1.615 1.00 95.88 109 ALA A C 1
ATOM 846 O O . ALA A 1 109 ? 6.781 1.981 1.151 1.00 95.88 109 ALA A O 1
ATOM 847 N N . GLN A 1 110 ? 4.750 2.920 1.200 1.00 96.19 110 GLN A N 1
ATOM 848 C CA . GLN A 1 110 ? 5.065 3.909 0.164 1.00 96.19 110 GLN A CA 1
ATOM 849 C C . GLN A 1 110 ? 6.221 4.826 0.575 1.00 96.19 110 GLN A C 1
ATOM 851 O O . GLN A 1 110 ? 7.078 5.171 -0.240 1.00 96.19 110 GLN A O 1
ATOM 856 N N . LYS A 1 111 ? 6.244 5.254 1.840 1.00 95.44 111 LYS A N 1
ATOM 857 C CA . LYS A 1 111 ? 7.307 6.114 2.357 1.00 95.44 111 LYS A CA 1
ATOM 858 C C . LYS A 1 111 ? 8.644 5.377 2.411 1.00 95.44 111 LYS A C 1
ATOM 860 O O . LYS A 1 111 ? 9.642 5.951 1.987 1.00 95.44 111 LYS A O 1
ATOM 865 N N . LEU A 1 112 ? 8.653 4.137 2.900 1.00 92.94 112 LEU A N 1
ATOM 866 C CA . LEU A 1 112 ? 9.852 3.309 2.988 1.00 92.94 112 LEU A CA 1
ATOM 867 C C . LEU A 1 112 ? 10.479 3.124 1.606 1.00 92.94 112 LEU A C 1
ATOM 869 O O . LEU A 1 112 ? 11.669 3.396 1.452 1.00 92.94 112 LEU A O 1
ATOM 873 N N . PHE A 1 113 ? 9.651 2.819 0.602 1.00 93.31 113 PHE A N 1
ATOM 874 C CA . PHE A 1 113 ? 10.087 2.777 -0.788 1.00 93.31 113 PHE A CA 1
ATOM 875 C C . PHE A 1 113 ? 10.760 4.098 -1.185 1.00 93.31 113 PHE A C 1
ATOM 877 O O . PHE A 1 113 ? 11.919 4.130 -1.591 1.00 93.31 113 PHE A O 1
ATOM 884 N N . LEU A 1 114 ? 10.080 5.237 -1.019 1.00 92.56 114 LEU A N 1
ATOM 885 C CA . LEU A 1 114 ? 10.609 6.547 -1.426 1.00 92.56 114 LEU A CA 1
ATOM 886 C C . LEU A 1 114 ? 11.899 6.962 -0.695 1.00 92.56 114 LEU A C 1
ATOM 888 O O . LEU A 1 114 ? 12.700 7.694 -1.276 1.00 92.56 114 LEU A O 1
ATOM 892 N N . GLU A 1 115 ? 12.123 6.496 0.537 1.00 92.56 115 GLU A N 1
ATOM 893 C CA . GLU A 1 115 ? 13.339 6.777 1.314 1.00 92.56 115 GLU A CA 1
ATOM 894 C C . GLU A 1 115 ? 14.616 6.202 0.677 1.00 92.56 115 GLU A C 1
ATOM 896 O O . GLU A 1 115 ? 15.696 6.709 0.975 1.00 92.56 115 GLU A O 1
ATOM 901 N N . ASN A 1 116 ? 14.509 5.209 -0.216 1.00 86.50 116 ASN A N 1
ATOM 902 C CA . ASN A 1 116 ? 15.643 4.616 -0.936 1.00 86.50 116 ASN A CA 1
ATOM 903 C C . ASN A 1 116 ? 16.784 4.162 -0.014 1.00 86.50 116 ASN A C 1
ATOM 905 O O . ASN A 1 116 ? 17.940 4.555 -0.191 1.00 86.50 116 ASN A O 1
ATOM 909 N N . ARG A 1 117 ? 16.468 3.395 1.032 1.00 80.12 117 ARG A N 1
ATOM 910 C CA . ARG A 1 117 ? 17.458 3.060 2.071 1.00 80.12 117 ARG A CA 1
ATOM 911 C C . ARG A 1 117 ? 18.613 2.199 1.556 1.00 80.12 117 ARG A C 1
ATOM 913 O O . ARG A 1 117 ? 19.708 2.286 2.105 1.00 80.12 117 ARG A O 1
ATOM 920 N N . THR A 1 118 ? 18.369 1.427 0.505 1.00 76.75 118 THR A N 1
ATOM 921 C CA . THR A 1 118 ? 19.347 0.622 -0.240 1.00 76.75 118 THR A CA 1
ATOM 922 C C . THR A 1 118 ? 20.287 1.485 -1.089 1.00 76.75 118 THR A C 1
ATOM 924 O O . THR A 1 118 ? 21.394 1.063 -1.411 1.00 76.75 118 THR A O 1
ATOM 927 N N . GLY A 1 119 ? 19.903 2.732 -1.392 1.00 79.19 119 GLY A N 1
ATOM 928 C CA . GLY A 1 119 ? 20.710 3.662 -2.181 1.00 79.19 119 GLY A CA 1
ATOM 929 C C . GLY A 1 119 ? 20.750 3.322 -3.670 1.00 79.19 119 GLY A C 1
ATOM 930 O O . GLY A 1 119 ? 21.654 3.781 -4.369 1.00 79.19 119 GLY A O 1
ATOM 931 N N . GLU A 1 120 ? 19.784 2.542 -4.151 1.00 82.62 120 GLU A N 1
ATOM 932 C CA . GLU A 1 120 ? 19.692 2.130 -5.546 1.00 82.62 120 GLU A CA 1
ATOM 933 C C . GLU A 1 120 ? 19.563 3.328 -6.486 1.00 82.62 120 GLU A C 1
ATOM 935 O O . GLU A 1 120 ? 19.013 4.388 -6.143 1.00 82.62 120 GLU A O 1
ATOM 940 N N . SER A 1 121 ? 20.086 3.164 -7.699 1.00 85.38 121 SER A N 1
ATOM 941 C CA . SER A 1 121 ? 20.037 4.219 -8.698 1.00 85.38 121 SER A CA 1
ATOM 942 C C . SER A 1 121 ? 18.598 4.433 -9.179 1.00 85.38 121 SER A C 1
ATOM 944 O O . SER A 1 121 ? 17.819 3.499 -9.338 1.00 85.38 121 SER A O 1
ATOM 946 N N . ALA A 1 122 ? 18.225 5.679 -9.478 1.00 82.31 122 ALA A N 1
ATOM 947 C CA . ALA A 1 122 ? 16.877 5.987 -9.974 1.00 82.31 122 ALA A CA 1
ATOM 948 C C . ALA A 1 122 ? 16.530 5.288 -11.308 1.00 82.31 122 ALA A C 1
ATOM 950 O O . ALA A 1 122 ? 15.367 5.273 -11.711 1.00 82.31 122 ALA A O 1
ATOM 951 N N . ALA A 1 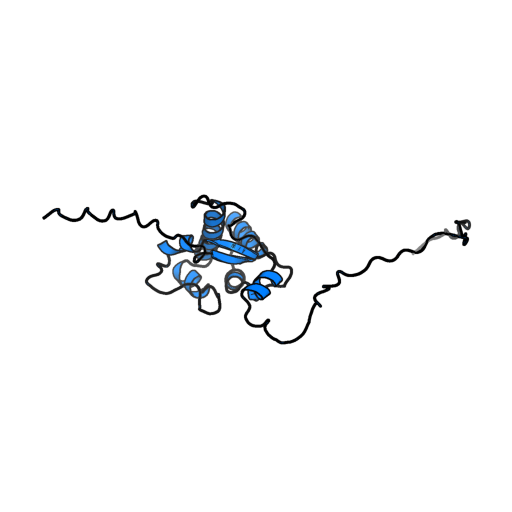123 ? 17.535 4.769 -12.021 1.00 84.88 123 ALA A N 1
ATOM 952 C CA . ALA A 1 123 ? 17.344 4.028 -13.259 1.00 84.88 123 ALA A CA 1
ATOM 953 C C . ALA A 1 123 ? 16.918 2.575 -13.011 1.00 84.88 123 ALA A C 1
ATOM 955 O O . ALA A 1 123 ? 16.124 2.070 -13.799 1.00 84.88 123 ALA A O 1
ATOM 956 N N . GLU A 1 124 ? 17.432 1.959 -11.945 1.00 84.00 124 GLU A N 1
ATOM 957 C CA . GLU A 1 124 ? 17.214 0.549 -11.594 1.00 84.00 124 GLU A CA 1
ATOM 958 C C . GLU A 1 124 ? 15.956 0.350 -10.754 1.00 84.00 124 GLU A C 1
ATOM 960 O O . GLU A 1 124 ? 15.298 -0.675 -10.867 1.00 84.00 124 GLU A O 1
ATOM 965 N N . ARG A 1 125 ? 15.568 1.366 -9.980 1.00 86.69 125 ARG A N 1
ATOM 966 C CA . ARG A 1 125 ? 14.407 1.267 -9.100 1.00 86.69 125 ARG A CA 1
ATOM 967 C C . ARG A 1 125 ? 13.089 1.133 -9.864 1.00 86.69 125 ARG A C 1
ATOM 969 O O . ARG A 1 125 ? 12.895 1.858 -10.851 1.00 86.69 125 ARG A O 1
ATOM 976 N N . PRO A 1 126 ? 12.130 0.349 -9.335 1.00 91.31 126 PRO A N 1
ATOM 977 C CA . PRO A 1 126 ? 10.767 0.313 -9.841 1.00 91.31 126 PRO A CA 1
ATOM 978 C C . PRO A 1 126 ? 10.177 1.721 -9.945 1.00 91.31 126 PRO A C 1
ATOM 980 O O . PRO A 1 126 ? 10.274 2.543 -9.026 1.00 91.31 126 PRO A O 1
ATOM 983 N N . LYS A 1 127 ? 9.591 2.023 -11.102 1.00 93.12 127 LYS A N 1
ATOM 984 C CA . LYS A 1 127 ? 9.012 3.337 -11.400 1.00 93.12 127 LYS A CA 1
ATOM 985 C C . LYS A 1 127 ? 7.494 3.264 -11.321 1.00 93.12 127 LYS A C 1
ATOM 987 O O . LYS A 1 127 ? 6.935 2.185 -11.525 1.00 93.12 127 LYS A O 1
ATOM 992 N N . PRO A 1 128 ? 6.825 4.400 -11.057 1.00 96.69 128 PRO A N 1
ATOM 993 C CA . PRO A 1 128 ? 5.406 4.519 -11.344 1.00 96.69 128 PRO A CA 1
ATOM 994 C C . PRO A 1 128 ? 5.131 4.127 -12.796 1.00 96.69 128 PRO A C 1
ATOM 996 O O . PRO A 1 128 ? 5.922 4.466 -13.678 1.00 96.69 128 PRO A O 1
ATOM 999 N N . MET A 1 129 ? 4.018 3.448 -13.022 1.00 95.69 129 MET A N 1
ATOM 1000 C CA . MET A 1 129 ? 3.583 3.000 -14.344 1.00 95.69 129 MET A CA 1
ATOM 1001 C C . MET A 1 129 ? 2.064 3.037 -14.433 1.00 95.69 129 MET A C 1
ATOM 1003 O O . MET A 1 129 ? 1.376 3.215 -13.428 1.00 95.69 129 MET A O 1
ATOM 1007 N N . THR A 1 130 ? 1.535 2.900 -15.635 1.00 96.94 130 THR A N 1
ATOM 1008 C CA . THR A 1 130 ? 0.098 2.820 -15.872 1.00 96.94 130 THR A CA 1
ATOM 1009 C C . THR A 1 130 ? -0.461 1.432 -15.546 1.00 96.94 130 THR A C 1
ATOM 1011 O O . THR A 1 130 ? 0.264 0.436 -15.527 1.00 96.94 130 THR A O 1
ATOM 1014 N N . GLY A 1 131 ? -1.774 1.346 -15.316 1.00 94.06 131 GLY A N 1
ATOM 1015 C CA . GLY A 1 131 ? -2.480 0.071 -15.186 1.00 94.06 131 GLY A CA 1
ATOM 1016 C C . GLY A 1 131 ? -2.317 -0.807 -16.427 1.00 94.06 131 GLY A C 1
ATOM 1017 O O . GLY A 1 131 ? -2.216 -2.024 -16.297 1.00 94.06 131 GLY A O 1
ATOM 1018 N N . LYS A 1 132 ? -2.216 -0.190 -17.614 1.00 94.50 132 LYS A N 1
ATOM 1019 C CA . LYS A 1 132 ? -1.910 -0.891 -18.866 1.00 94.50 132 LYS A CA 1
ATOM 1020 C C . LYS A 1 132 ? -0.547 -1.579 -18.796 1.00 94.50 132 LYS A C 1
ATOM 1022 O O . LYS A 1 132 ? -0.480 -2.795 -18.927 1.00 94.50 132 LYS A O 1
ATOM 1027 N N . GLU A 1 133 ? 0.503 -0.810 -18.503 1.00 94.19 133 GLU A N 1
ATOM 1028 C CA . GLU A 1 133 ? 1.874 -1.324 -18.405 1.00 94.19 133 GLU A CA 1
ATOM 1029 C C . GLU A 1 133 ? 1.976 -2.443 -17.363 1.00 94.19 133 GLU A C 1
ATOM 1031 O O . GLU A 1 133 ? 2.628 -3.455 -17.602 1.00 94.19 133 GLU A O 1
ATOM 1036 N N . TRP A 1 134 ? 1.289 -2.308 -16.224 1.00 93.69 134 TRP A N 1
ATOM 1037 C CA . TRP A 1 134 ? 1.278 -3.355 -15.204 1.00 93.69 134 TRP A CA 1
ATOM 1038 C C . TRP A 1 134 ? 0.629 -4.649 -15.707 1.00 93.69 134 TRP A C 1
ATOM 1040 O O . TRP A 1 134 ? 1.179 -5.729 -15.502 1.00 93.69 134 TRP A O 1
ATOM 1050 N N . LYS A 1 135 ? -0.510 -4.560 -16.406 1.00 91.38 135 LYS A N 1
ATOM 1051 C CA . LYS A 1 135 ? -1.169 -5.731 -17.006 1.00 91.38 135 LYS A CA 1
ATOM 1052 C C . LYS A 1 135 ? -0.299 -6.378 -18.081 1.00 91.38 135 LYS A C 1
ATOM 1054 O O . LYS A 1 135 ? -0.236 -7.595 -18.132 1.00 91.38 135 LYS A O 1
ATOM 1059 N N . GLU A 1 136 ? 0.403 -5.592 -18.891 1.00 91.00 136 GLU A N 1
ATOM 1060 C CA . GLU A 1 136 ? 1.320 -6.112 -19.915 1.00 91.00 136 GLU A CA 1
ATOM 1061 C C . GLU A 1 136 ? 2.511 -6.874 -19.305 1.00 91.00 136 GLU A C 1
ATOM 1063 O O . GLU A 1 136 ? 2.993 -7.835 -19.902 1.00 91.00 136 GLU A O 1
ATOM 1068 N N . ILE A 1 137 ? 2.979 -6.477 -18.115 1.00 89.06 137 ILE A N 1
ATOM 1069 C CA . ILE A 1 137 ? 4.126 -7.108 -17.442 1.00 89.06 137 ILE A CA 1
ATOM 1070 C C . ILE A 1 137 ? 3.703 -8.291 -16.547 1.00 89.06 137 ILE A C 1
ATOM 1072 O O . ILE A 1 137 ? 4.385 -9.316 -16.543 1.00 89.06 137 ILE A O 1
ATOM 1076 N N . TRP A 1 138 ? 2.605 -8.164 -15.788 1.00 85.56 138 TRP A N 1
ATOM 1077 C CA . TRP A 1 138 ? 2.178 -9.130 -14.754 1.00 85.56 138 TRP A CA 1
ATOM 1078 C C . TRP A 1 138 ? 0.788 -9.739 -14.973 1.00 85.56 138 TRP A C 1
ATOM 1080 O O . TRP A 1 138 ? 0.497 -10.813 -14.448 1.00 85.56 138 TRP A O 1
ATOM 1090 N N . GLY A 1 139 ? -0.087 -9.081 -15.730 1.00 71.75 139 GLY A N 1
ATOM 1091 C CA . GLY A 1 139 ? -1.425 -9.576 -16.042 1.00 71.75 139 GLY A CA 1
ATOM 1092 C C . GLY A 1 139 ? -1.353 -10.675 -17.095 1.00 71.75 139 GLY A C 1
ATOM 1093 O O . GLY A 1 139 ? -1.464 -10.410 -18.288 1.00 71.75 139 GLY A O 1
ATOM 1094 N N . ASN A 1 140 ? -1.187 -11.922 -16.660 1.00 60.97 140 ASN A N 1
ATOM 1095 C CA . ASN A 1 140 ? -1.098 -13.134 -17.484 1.00 60.97 140 ASN A CA 1
ATOM 1096 C C . ASN A 1 140 ? -2.381 -13.473 -18.309 1.00 60.97 140 ASN A C 1
ATOM 1098 O O . ASN A 1 140 ? -2.654 -14.636 -18.583 1.00 60.97 140 ASN A O 1
ATOM 1102 N N . ASP A 1 141 ? -3.147 -12.471 -18.752 1.00 53.22 141 ASP A N 1
ATOM 1103 C CA . ASP A 1 141 ? -4.292 -12.566 -19.678 1.00 53.22 141 ASP A CA 1
ATOM 1104 C C . ASP A 1 141 ? -3.968 -11.980 -21.079 1.00 53.22 141 ASP A C 1
ATOM 1106 O O . ASP A 1 141 ? -4.782 -12.035 -21.992 1.00 53.22 141 ASP A O 1
ATOM 1110 N N . GLY A 1 142 ? -2.760 -11.436 -21.289 1.00 46.00 142 GLY A N 1
ATOM 1111 C CA . GLY A 1 142 ? -2.329 -10.792 -22.544 1.00 46.00 142 GLY A CA 1
ATOM 1112 C C . GLY A 1 142 ? -1.558 -11.671 -23.541 1.00 46.00 142 GLY A C 1
ATOM 1113 O O . GLY A 1 142 ? -0.975 -11.144 -24.482 1.00 46.00 142 GLY A O 1
ATOM 1114 N N . PHE A 1 143 ? -1.530 -12.996 -23.357 1.00 44.69 143 PHE A N 1
ATOM 1115 C CA . PHE A 1 143 ? -1.086 -13.943 -24.397 1.00 44.69 143 PHE A CA 1
ATOM 1116 C C . PHE A 1 143 ? -2.265 -14.477 -25.241 1.00 44.69 143 PHE A C 1
ATOM 1118 O O . PHE A 1 143 ? -2.149 -15.533 -25.865 1.00 44.69 143 PHE A O 1
ATOM 1125 N N . GLU A 1 144 ? -3.396 -13.762 -25.304 1.00 45.06 144 GLU A N 1
ATOM 1126 C CA . GLU A 1 144 ? -4.379 -13.943 -26.381 1.00 45.06 144 GLU A CA 1
ATOM 1127 C C . GLU A 1 144 ? -3.915 -13.189 -27.642 1.00 45.06 144 GLU A C 1
ATOM 1129 O O . GLU A 1 144 ? -4.079 -11.985 -27.791 1.00 45.06 144 GLU A O 1
ATOM 1134 N N . GLU A 1 145 ? -3.238 -13.942 -28.511 1.00 49.25 145 GLU A N 1
ATOM 1135 C CA . GLU A 1 145 ? -3.331 -13.918 -29.976 1.00 49.25 145 GLU A CA 1
ATOM 1136 C C . GLU A 1 145 ? -3.976 -12.664 -30.627 1.00 49.25 145 GLU A C 1
ATOM 1138 O O . GLU A 1 145 ? -5.193 -12.585 -30.778 1.00 49.25 145 GLU A O 1
ATOM 1143 N N . GLY A 1 146 ? -3.140 -11.758 -31.154 1.00 49.28 146 GLY A N 1
ATOM 1144 C CA . GLY A 1 146 ? -3.487 -10.960 -32.337 1.00 49.28 146 GLY A CA 1
ATOM 1145 C C . GLY A 1 146 ? -3.622 -9.450 -32.148 1.00 49.28 146 GLY A C 1
ATOM 1146 O O . GLY A 1 146 ? -4.723 -8.928 -32.222 1.00 49.28 146 GLY A O 1
ATOM 1147 N N . GLU A 1 147 ? -2.495 -8.747 -32.060 1.00 41.53 147 GLU A N 1
ATOM 1148 C CA . GLU A 1 147 ? -2.238 -7.567 -32.897 1.00 41.53 147 GLU A CA 1
ATOM 1149 C C . GLU A 1 147 ? -0.717 -7.423 -33.046 1.00 41.53 147 GLU A C 1
ATOM 1151 O O . GLU A 1 147 ? 0.008 -6.862 -32.230 1.00 41.53 147 GLU A O 1
ATOM 1156 N N . GLU A 1 148 ? -0.235 -8.070 -34.100 1.00 41.75 148 GLU A N 1
ATOM 1157 C CA . GLU A 1 148 ? 1.008 -7.778 -34.790 1.00 41.75 148 GLU A CA 1
ATOM 1158 C C . GLU A 1 148 ? 1.138 -6.271 -35.092 1.00 41.75 148 GLU A C 1
ATOM 1160 O O . GLU A 1 148 ? 0.762 -5.806 -36.163 1.00 41.75 148 GLU A O 1
ATOM 1165 N N . GLU A 1 149 ? 1.722 -5.482 -34.186 1.00 42.56 149 GLU A N 1
ATOM 1166 C CA . GLU A 1 149 ? 2.384 -4.251 -34.625 1.00 42.56 149 GLU A CA 1
ATOM 1167 C C . GLU A 1 149 ? 3.676 -4.652 -35.339 1.00 42.56 149 GLU A C 1
ATOM 1169 O O . GLU A 1 149 ? 4.743 -4.855 -34.757 1.00 42.56 149 GLU A O 1
ATOM 1174 N N . GLU A 1 150 ? 3.485 -4.874 -36.638 1.00 42.38 150 GLU A N 1
ATOM 1175 C CA . GLU A 1 150 ? 4.463 -5.082 -37.686 1.00 42.38 150 GLU A CA 1
ATOM 1176 C C . GLU A 1 150 ? 5.777 -4.346 -37.398 1.00 42.38 150 GLU A C 1
ATOM 1178 O O . GLU A 1 150 ? 5.888 -3.119 -37.411 1.00 42.38 150 GLU A O 1
ATOM 1183 N N . MET A 1 151 ? 6.801 -5.161 -37.179 1.00 44.38 151 MET A N 1
ATOM 1184 C CA . MET A 1 151 ? 8.196 -4.857 -37.434 1.00 44.38 151 MET A CA 1
ATOM 1185 C C . MET A 1 151 ? 8.331 -4.153 -38.795 1.00 44.38 151 MET A C 1
ATOM 1187 O O . MET A 1 151 ? 8.494 -4.805 -39.821 1.00 44.38 151 MET A O 1
ATOM 1191 N N . SER A 1 152 ? 8.312 -2.820 -38.817 1.00 40.16 152 SER A N 1
ATOM 1192 C CA . SER A 1 152 ? 8.823 -2.051 -39.955 1.00 40.16 152 SER A CA 1
ATOM 1193 C C . SER A 1 152 ? 10.355 -2.063 -39.905 1.00 40.16 152 SER A C 1
ATOM 1195 O O . SER A 1 152 ? 11.022 -1.084 -39.574 1.00 40.16 152 SER A O 1
ATOM 1197 N N . GLU A 1 153 ? 10.912 -3.237 -40.203 1.00 49.03 153 GLU A N 1
ATOM 1198 C CA . GLU A 1 153 ? 12.252 -3.392 -40.750 1.00 49.03 153 GLU A CA 1
ATOM 1199 C C . GLU A 1 153 ? 12.138 -3.197 -42.268 1.00 49.03 153 GLU A C 1
ATOM 1201 O O . GLU A 1 153 ? 11.982 -4.151 -43.020 1.00 49.03 153 GLU A O 1
ATOM 1206 N N . ASP A 1 154 ? 12.209 -1.949 -42.733 1.00 39.78 154 ASP A N 1
ATOM 1207 C CA . ASP A 1 154 ? 12.664 -1.677 -44.096 1.00 39.78 154 ASP A CA 1
ATOM 1208 C C . ASP A 1 154 ? 13.762 -0.619 -44.050 1.00 39.78 154 ASP A C 1
ATOM 1210 O O . ASP A 1 154 ? 13.549 0.594 -44.032 1.00 39.78 154 ASP A O 1
ATOM 1214 N N . GLY A 1 155 ? 14.987 -1.122 -43.966 1.00 43.22 155 GLY A N 1
ATOM 1215 C CA . GLY A 1 155 ? 16.120 -0.428 -44.529 1.00 43.22 155 GLY A CA 1
ATOM 1216 C C . GLY A 1 155 ? 16.512 -1.104 -45.830 1.00 43.22 155 GLY A C 1
ATOM 1217 O O . GLY A 1 155 ? 17.353 -1.993 -45.770 1.00 43.22 155 GLY A O 1
ATOM 1218 N N . LEU A 1 156 ? 15.996 -0.664 -46.985 1.00 39.84 156 LEU A N 1
ATOM 1219 C CA . LEU A 1 156 ? 16.782 -0.554 -48.226 1.00 39.84 156 LEU A CA 1
ATOM 1220 C C . LEU A 1 156 ? 16.002 0.156 -49.357 1.00 39.84 156 LEU A C 1
ATOM 1222 O O . LEU A 1 156 ? 15.128 -0.442 -49.962 1.00 39.84 156 LEU A O 1
ATOM 1226 N N . VAL A 1 157 ? 16.385 1.378 -49.745 1.00 38.19 157 VAL A N 1
ATOM 1227 C CA . VAL A 1 157 ? 17.140 1.688 -50.985 1.00 38.19 157 VAL A CA 1
ATOM 1228 C C . VAL A 1 157 ? 17.072 3.178 -51.353 1.00 38.19 157 VAL A C 1
ATOM 1230 O O . VAL A 1 157 ? 16.024 3.810 -51.403 1.00 38.19 157 VAL A O 1
ATOM 1233 N N . GLU A 1 158 ? 18.248 3.709 -51.667 1.00 45.97 158 GLU A N 1
ATOM 1234 C CA . GLU A 1 158 ? 18.488 4.967 -52.367 1.00 45.97 158 GLU A CA 1
ATOM 1235 C C . GLU A 1 158 ? 17.953 4.909 -53.816 1.00 45.97 158 GLU A C 1
ATOM 1237 O O . GLU A 1 158 ? 18.283 3.965 -54.535 1.00 45.97 158 GLU A O 1
ATOM 1242 N N . ALA A 1 159 ? 17.211 5.923 -54.274 1.00 39.94 159 ALA A N 1
ATOM 1243 C CA . ALA A 1 159 ? 17.179 6.353 -55.681 1.00 39.94 159 ALA A CA 1
ATOM 1244 C C . ALA A 1 159 ? 16.442 7.695 -55.809 1.00 39.94 159 ALA A C 1
ATOM 1246 O O . ALA A 1 159 ? 15.245 7.789 -55.549 1.00 39.94 159 ALA A O 1
ATOM 1247 N N . GLY A 1 160 ? 17.173 8.735 -56.211 1.00 37.94 160 GLY A N 1
ATOM 1248 C CA . GLY A 1 160 ? 16.638 10.076 -56.411 1.00 37.94 160 GLY A CA 1
ATOM 1249 C C . GLY A 1 160 ? 15.658 10.219 -57.579 1.00 37.94 160 GLY A C 1
ATOM 1250 O O . GLY A 1 160 ? 15.639 9.432 -58.526 1.00 37.94 160 GLY A O 1
ATOM 1251 N N . SER A 1 161 ? 14.895 11.306 -57.537 1.00 40.25 161 SER A N 1
ATOM 1252 C CA . SER A 1 161 ? 14.521 12.081 -58.719 1.00 40.25 161 SER A CA 1
ATOM 1253 C C . SER A 1 161 ? 14.207 13.514 -58.309 1.00 40.25 161 SER A C 1
ATOM 1255 O O . SER A 1 161 ? 13.671 13.777 -57.235 1.00 40.25 161 SER A O 1
ATOM 1257 N N . GLU A 1 162 ? 14.673 14.399 -59.172 1.00 38.44 162 GLU A N 1
ATOM 1258 C CA . GLU A 1 162 ? 14.791 15.842 -59.068 1.00 38.44 162 GLU A CA 1
ATOM 1259 C C . GLU A 1 162 ? 13.448 16.555 -59.337 1.00 38.44 162 GLU A C 1
ATOM 1261 O O . GLU A 1 162 ? 12.635 16.053 -60.105 1.00 38.44 162 GLU A O 1
ATOM 1266 N N . GLU A 1 163 ? 13.296 17.714 -58.686 1.00 37.28 163 GLU A N 1
ATOM 1267 C CA . GLU A 1 163 ? 12.723 19.000 -59.141 1.00 37.28 163 GLU A CA 1
ATOM 1268 C C . GLU A 1 163 ? 11.337 19.172 -59.816 1.00 37.28 163 GLU A C 1
ATOM 1270 O O . GLU A 1 163 ? 10.869 18.366 -60.614 1.00 37.28 163 GLU A O 1
ATOM 1275 N N . GLU A 1 164 ? 10.816 20.382 -59.530 1.00 38.94 164 GLU A N 1
ATOM 1276 C CA . GLU A 1 164 ? 9.858 21.237 -60.268 1.00 38.94 164 GLU A CA 1
ATOM 1277 C C . GLU A 1 164 ? 8.355 20.914 -60.118 1.00 38.94 164 GLU A C 1
ATOM 1279 O O . GLU A 1 164 ? 7.871 19.855 -60.508 1.00 38.94 164 GLU A O 1
ATOM 1284 N N . ASP A 1 165 ? 7.616 21.756 -59.374 1.00 36.53 165 ASP A N 1
ATOM 1285 C CA . ASP A 1 165 ? 6.806 22.919 -59.849 1.00 36.53 165 ASP A CA 1
ATOM 1286 C C . ASP A 1 165 ? 5.330 22.459 -59.959 1.00 36.53 165 ASP A C 1
ATOM 1288 O O . ASP A 1 165 ? 5.069 21.286 -60.190 1.00 36.53 165 ASP A O 1
ATOM 1292 N N . ASP A 1 166 ? 4.253 23.218 -59.794 1.00 39.41 166 ASP A N 1
ATOM 1293 C CA . ASP A 1 166 ? 3.938 24.633 -59.619 1.00 39.41 166 ASP A CA 1
ATOM 1294 C C . ASP A 1 166 ? 2.405 24.687 -59.389 1.00 39.41 166 ASP A C 1
ATOM 1296 O O . ASP A 1 166 ? 1.674 23.786 -59.812 1.00 39.41 166 ASP A O 1
ATOM 1300 N N . ASP A 1 167 ? 1.961 25.777 -58.769 1.00 38.19 167 ASP A N 1
ATOM 1301 C CA . ASP A 1 167 ? 0.620 26.378 -58.821 1.00 38.19 167 ASP A CA 1
ATOM 1302 C C . ASP A 1 167 ? -0.592 25.766 -58.087 1.00 38.19 167 ASP A C 1
ATOM 1304 O O . ASP A 1 167 ? -0.964 24.599 -58.227 1.00 38.19 167 ASP A O 1
ATOM 1308 N N . GLY A 1 168 ? -1.295 26.645 -57.362 1.00 40.31 168 GLY A N 1
ATOM 1309 C CA . GLY A 1 168 ? -2.629 26.369 -56.828 1.00 40.31 168 GLY A CA 1
ATOM 1310 C C . GLY A 1 168 ? -3.087 27.271 -55.681 1.00 40.31 168 GLY A C 1
ATOM 1311 O O . GLY A 1 168 ? -3.500 26.766 -54.643 1.00 40.31 168 GLY A O 1
ATOM 1312 N N . GLU A 1 169 ? -2.978 28.583 -55.871 1.00 39.81 169 GLU A N 1
ATOM 1313 C CA . GLU A 1 169 ? -3.548 29.685 -55.079 1.00 39.81 169 GLU A CA 1
ATOM 1314 C C . GLU A 1 169 ? -5.011 29.446 -54.626 1.00 39.81 169 GLU A C 1
ATOM 1316 O O . GLU A 1 169 ? -5.859 29.136 -55.456 1.00 39.81 169 GLU A O 1
ATOM 1321 N N . GLU A 1 170 ? -5.327 29.653 -53.338 1.00 37.75 170 GLU A N 1
ATOM 1322 C CA . GLU A 1 170 ? -6.538 30.388 -52.922 1.00 37.75 170 GLU A CA 1
ATOM 1323 C C . GLU A 1 170 ? -6.341 30.930 -51.492 1.00 37.75 170 GLU A C 1
ATOM 1325 O O . GLU A 1 170 ? -6.423 30.207 -50.495 1.00 37.75 170 GLU A O 1
ATOM 1330 N N . ASP A 1 171 ? -5.989 32.215 -51.432 1.00 35.50 171 ASP A N 1
ATOM 1331 C CA . ASP A 1 171 ? -5.936 33.054 -50.237 1.00 35.50 171 ASP A CA 1
ATOM 1332 C C . ASP A 1 171 ? -7.330 33.639 -49.964 1.00 35.50 171 ASP A C 1
ATOM 1334 O O . ASP A 1 171 ? -8.030 34.077 -50.876 1.00 35.50 171 ASP A O 1
ATOM 1338 N N . ASP A 1 172 ? -7.695 33.568 -48.687 1.00 39.59 172 ASP A N 1
ATOM 1339 C CA . ASP A 1 172 ? -8.529 34.479 -47.902 1.00 39.59 172 ASP A CA 1
ATOM 1340 C C . ASP A 1 172 ? -9.302 35.583 -48.658 1.00 39.59 172 ASP A C 1
ATOM 1342 O O . ASP A 1 172 ? -8.720 36.523 -49.190 1.00 39.59 172 ASP A O 1
ATOM 1346 N N . ASP A 1 173 ? -10.636 35.567 -48.564 1.00 42.00 173 ASP A N 1
ATOM 1347 C CA . ASP A 1 173 ? -11.341 36.828 -48.318 1.00 42.00 173 ASP A CA 1
ATOM 1348 C C . ASP A 1 173 ? -12.622 36.601 -47.507 1.00 42.00 173 ASP A C 1
ATOM 1350 O O . ASP A 1 173 ? -13.636 36.046 -47.950 1.00 42.00 173 ASP A O 1
ATOM 1354 N N . ALA A 1 174 ? -12.526 37.025 -46.253 1.00 44.50 174 ALA A N 1
ATOM 1355 C CA . ALA A 1 174 ? -13.624 37.218 -45.340 1.00 44.50 174 ALA A CA 1
ATOM 1356 C C . ALA A 1 174 ? -14.194 38.636 -45.493 1.00 44.50 174 ALA A C 1
ATOM 1358 O O . ALA A 1 174 ? -13.606 39.579 -44.982 1.00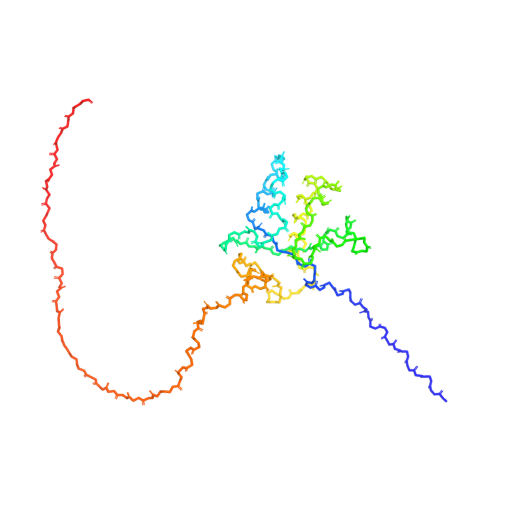 44.50 174 ALA A O 1
ATOM 1359 N N . GLU A 1 175 ? -15.415 38.787 -46.011 1.00 40.47 175 GLU A N 1
ATOM 1360 C CA . GLU A 1 175 ? -16.241 39.972 -45.733 1.00 40.47 175 GLU A CA 1
ATOM 1361 C C . GLU A 1 175 ? -17.740 39.631 -45.732 1.00 40.47 175 GLU A C 1
ATOM 1363 O O . GLU A 1 175 ? -18.280 39.059 -46.679 1.00 40.47 175 GLU A O 1
ATOM 1368 N N . GLY A 1 176 ? -18.450 40.011 -44.659 1.00 37.69 176 GLY A N 1
ATOM 1369 C CA . GLY A 1 176 ? -19.913 39.897 -44.615 1.00 37.69 176 GLY A CA 1
ATOM 1370 C C . GLY A 1 176 ? -20.572 39.970 -43.236 1.00 37.69 176 GLY A C 1
ATOM 1371 O O . GLY A 1 176 ? -21.313 39.073 -42.849 1.00 37.69 176 GLY A O 1
ATOM 1372 N N . GLU A 1 177 ? -20.303 41.039 -42.493 1.00 45.50 177 GLU A N 1
ATOM 1373 C CA . GLU A 1 177 ? -20.905 41.422 -41.205 1.00 45.50 177 GLU A CA 1
ATOM 1374 C C . GLU A 1 177 ? -22.441 41.765 -41.328 1.00 45.50 177 GLU A C 1
ATOM 1376 O O . GLU A 1 177 ? -23.039 41.595 -42.390 1.00 45.50 177 GLU A O 1
ATOM 1381 N N . PRO A 1 178 ? -23.162 42.257 -40.294 1.00 59.97 178 PRO A N 1
ATOM 1382 C CA . PRO A 1 178 ? -24.064 41.502 -39.414 1.00 59.97 178 PRO A CA 1
ATOM 1383 C C . PRO A 1 178 ? -25.551 41.965 -39.428 1.00 59.97 178 PRO A C 1
ATOM 1385 O O . PRO A 1 178 ? -25.861 43.128 -39.670 1.00 59.97 178 PRO A O 1
ATOM 1388 N N . ALA A 1 179 ? -26.495 41.110 -39.006 1.00 48.56 179 ALA A N 1
ATOM 1389 C CA . ALA A 1 179 ? -27.813 41.497 -38.454 1.00 48.56 179 ALA A CA 1
ATOM 1390 C C . ALA A 1 179 ? -28.471 40.251 -37.817 1.00 48.56 179 ALA A C 1
ATOM 1392 O O . ALA A 1 179 ? -28.524 39.208 -38.442 1.00 48.56 179 ALA A O 1
ATOM 1393 N N . ALA A 1 180 ? -28.988 40.239 -36.589 1.00 57.28 180 ALA A N 1
ATOM 1394 C CA . ALA A 1 180 ? -29.983 41.165 -36.087 1.00 57.28 180 ALA A CA 1
ATOM 1395 C C . ALA A 1 180 ? -29.917 41.305 -34.557 1.00 57.28 180 ALA A C 1
ATOM 1397 O O . ALA A 1 180 ? -29.948 40.341 -33.795 1.00 57.28 180 ALA A O 1
ATOM 1398 N N . LYS A 1 181 ? -29.899 42.563 -34.119 1.00 61.09 181 LYS A N 1
ATOM 1399 C CA . LYS A 1 181 ? -30.249 42.985 -32.763 1.00 61.09 181 LYS A CA 1
ATOM 1400 C C . LYS A 1 181 ? -31.773 43.138 -32.671 1.00 61.09 181 LYS A C 1
ATOM 1402 O O . LYS A 1 181 ? -32.389 43.533 -33.659 1.00 61.09 181 LYS A O 1
ATOM 1407 N N . LYS A 1 182 ? -32.277 43.072 -31.426 1.00 54.56 182 LYS A N 1
ATOM 1408 C CA . LYS A 1 182 ? -33.591 43.533 -30.902 1.00 54.56 182 LYS A CA 1
ATOM 1409 C C . LYS A 1 182 ? -34.680 42.451 -30.906 1.00 54.56 182 LYS A C 1
ATOM 1411 O O . LYS A 1 182 ? -34.862 41.781 -31.902 1.00 54.56 182 LYS A O 1
ATOM 1416 N N . ALA A 1 183 ? -35.514 42.277 -29.886 1.00 51.81 183 ALA A N 1
ATOM 1417 C CA . ALA A 1 183 ? -35.679 42.860 -28.553 1.00 51.81 183 ALA A CA 1
ATOM 1418 C C . ALA A 1 183 ? -36.815 42.026 -27.888 1.00 51.81 183 ALA A C 1
ATOM 1420 O O . ALA A 1 183 ? -37.739 41.626 -28.581 1.00 51.81 183 ALA A O 1
ATOM 1421 N N . LYS A 1 184 ? -36.742 41.713 -26.588 1.00 52.34 184 LYS A N 1
ATOM 1422 C CA . LYS A 1 184 ? -37.564 42.336 -25.526 1.00 52.34 184 LYS A CA 1
ATOM 1423 C C . LYS A 1 184 ? -38.853 41.586 -25.112 1.00 52.34 184 LYS A C 1
ATOM 1425 O O . LYS A 1 184 ? -39.729 41.331 -25.923 1.00 52.34 184 LYS A O 1
ATOM 1430 N N . THR A 1 185 ? -38.956 41.446 -23.784 1.00 50.44 185 THR A N 1
ATOM 1431 C CA . THR A 1 185 ? -40.156 41.360 -22.925 1.00 50.44 185 THR A CA 1
ATOM 1432 C C . THR A 1 185 ? -40.820 39.999 -22.721 1.00 50.44 185 THR A C 1
ATOM 1434 O O . THR A 1 185 ? -41.327 39.386 -23.652 1.00 50.44 185 THR A O 1
ATOM 1437 N N . GLY A 1 186 ? -40.894 39.630 -21.438 1.00 44.59 186 GLY A N 1
ATOM 1438 C CA . GLY A 1 186 ? -41.674 38.545 -20.858 1.00 44.59 186 GLY A CA 1
ATOM 1439 C C . GLY A 1 186 ? -41.176 38.273 -19.455 1.00 44.59 186 GLY A C 1
ATOM 1440 O O . GLY A 1 186 ? -40.445 37.278 -19.313 1.00 44.59 186 GLY A O 1
#

Sequence (186 aa):
MVRPPAQAEEPEQPEVGDESVFYVSQKALLVVKLKLENGEEIDQTLLDSFAHPGEFPDEEILVPIDMSALDADFPPEEEELIDEDSRLDVERMVAKLGAKGTAEALIRAQKLFLENRTGESAAERPKPMTGKEWKEIWGNDGFEEGEEEEMSEDGLVEAGSEEEDDDGEEDDDAEGEPAAKKAKTG